Protein AF-A0A6A5U531-F1 (afdb_monomer_lite)

pLDDT: mean 74.28, std 18.59, range [41.94, 97.06]

Foldseek 3Di:
DDDDDDDDDDDDDDDDDDDDDDDDPDDDDDDDDDDDDDDDDDDDDDDDDDDDDDDPPPPPVVPPPDPDPPLDDDDLVRDDFQWKFFQAAPVLADPPKQQVVLVVVAPDPVPQHRFIWTFLAADVVQQKTKIFTKDCVVLDQDDPVDDPVQSVQWAWADEPDPPCDGPPDHHFYWDPPADHHNGTMTTRLPDRMGMTRPVSIHHDDDPVSGITGTDPVSSLVSNDSNVDPVPSVVVVVVVVVPPDDDDPDDDDDDDDDDDDDDDDDDDDD

Sequence (269 aa):
MMLSTTDLPHGTDATTPRWPNSRLQQRAPSTSPSPPRAGPPSPPSPARTRSPRNARSNDDWRNGAGPLPSKRFPTFDDMRVGMVFKLPTEPEVAATSCFHYSKLQQEESSGIWEHPVVVVDKHAAKKTVEFLICTSFGGKGVPSTKSRSSRDAHLLCDNRSDIAEHNDKSRLTFLPDSCKFQKATYVNPRCCKFEIEYDQLKEWENQFKRPMEFDAESVERIVKEWTGPAQAFQWSSRVSMGRGSLHSRSTPSPHNSQANTGHRWIAAS

Organism: NCBI:txid147558

Secondary structure (DSSP, 8-state):
------------------PPP------PPP-PPPPPPPPPPPPPPPP-------------TTTT-PPP----PPPTTT--TTEEEE---GGGS-TT-HHHHHHHTT---TT-TT-EEEEEEEETTTTEEEEEEEE-GGGSPPPTTS-HHHHHTPEEBPBSSS---BTTBPPBPBPTTS--BSS--EE-TTS-EEEEEGGG-EE---TT---EEB-HHHHHHHHHHHH-TTTHHHHHHHHHTT--------PPPPP--------------

Structure (mmCIF, N/CA/C/O backbone):
data_AF-A0A6A5U531-F1
#
_entry.id   AF-A0A6A5U531-F1
#
loop_
_atom_site.group_PDB
_atom_site.id
_atom_site.type_symbol
_atom_site.label_atom_id
_atom_site.label_alt_id
_atom_site.label_comp_id
_atom_site.label_asym_id
_atom_site.label_entity_id
_atom_site.label_seq_id
_atom_site.pdbx_PDB_ins_code
_atom_site.Cartn_x
_atom_site.Cartn_y
_atom_site.Cartn_z
_atom_site.occupancy
_atom_site.B_iso_or_equiv
_atom_site.auth_seq_id
_atom_site.auth_comp_id
_atom_site.auth_asym_id
_atom_site.auth_atom_id
_atom_site.pdbx_PDB_model_num
ATOM 1 N N . MET A 1 1 ? 55.169 -5.397 48.022 1.00 49.69 1 MET A N 1
ATOM 2 C CA . MET A 1 1 ? 54.578 -5.554 46.676 1.00 49.69 1 MET A CA 1
ATOM 3 C C . MET A 1 1 ? 54.232 -4.161 46.192 1.00 49.69 1 MET A C 1
ATOM 5 O O . MET A 1 1 ? 53.476 -3.478 46.868 1.00 49.69 1 MET A O 1
ATOM 9 N N . MET A 1 2 ? 54.922 -3.693 45.153 1.00 41.94 2 MET A N 1
ATOM 10 C CA . MET A 1 2 ? 54.837 -2.315 44.665 1.00 41.94 2 MET A CA 1
ATOM 11 C C . MET A 1 2 ? 53.637 -2.153 43.729 1.00 41.94 2 MET A C 1
ATOM 13 O O . MET A 1 2 ? 53.420 -2.994 42.862 1.00 41.94 2 MET A O 1
ATOM 17 N N . LEU A 1 3 ? 52.868 -1.082 43.931 1.00 56.91 3 LEU A N 1
ATOM 18 C CA . LEU A 1 3 ? 51.786 -0.647 43.053 1.00 56.91 3 LEU A CA 1
ATOM 19 C C . LEU A 1 3 ? 52.354 0.421 42.113 1.00 56.91 3 LEU A C 1
ATOM 21 O O . LEU A 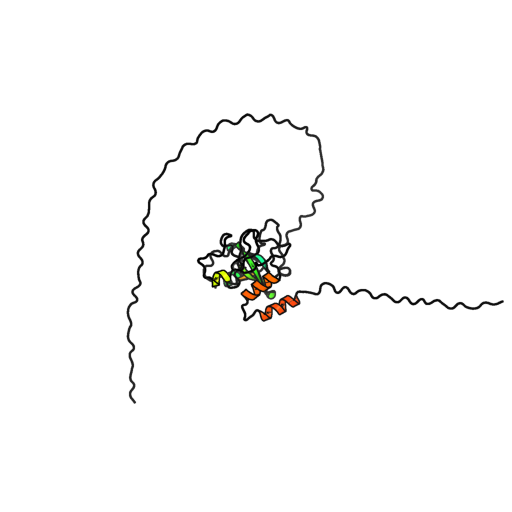1 3 ? 52.754 1.488 42.572 1.00 56.91 3 LEU A O 1
ATOM 25 N N . SER A 1 4 ? 52.410 0.120 40.817 1.00 62.97 4 SER A N 1
ATOM 26 C CA . SER A 1 4 ? 52.793 1.079 39.780 1.00 62.97 4 SER A CA 1
ATOM 27 C C . SER A 1 4 ? 51.548 1.576 39.055 1.00 62.97 4 SER A C 1
ATOM 29 O O . SER A 1 4 ? 50.909 0.849 38.297 1.00 62.97 4 SER A O 1
ATOM 31 N N . THR A 1 5 ? 51.225 2.836 39.325 1.00 55.31 5 THR A N 1
ATOM 32 C CA . THR A 1 5 ? 50.287 3.693 38.599 1.00 55.31 5 THR A CA 1
ATOM 33 C C . THR A 1 5 ? 50.787 3.900 37.171 1.00 55.31 5 THR A C 1
ATOM 35 O O . THR A 1 5 ? 51.961 4.203 36.974 1.00 55.31 5 THR A O 1
ATOM 38 N N . THR A 1 6 ? 49.918 3.732 36.174 1.00 61.97 6 THR A N 1
ATOM 39 C CA . THR A 1 6 ? 50.215 4.110 34.785 1.00 61.97 6 THR A CA 1
ATOM 40 C C . THR A 1 6 ? 49.241 5.202 34.361 1.00 61.97 6 THR A C 1
ATOM 42 O O . THR A 1 6 ? 48.039 4.960 34.264 1.00 61.97 6 THR A O 1
ATOM 45 N N . ASP A 1 7 ? 49.787 6.400 34.160 1.00 54.31 7 ASP A N 1
ATOM 46 C CA . ASP A 1 7 ? 49.154 7.549 33.516 1.00 54.31 7 ASP A CA 1
ATOM 47 C C . ASP A 1 7 ? 48.879 7.265 32.032 1.00 54.31 7 ASP A C 1
ATOM 49 O O . ASP A 1 7 ? 49.709 6.673 31.337 1.00 54.31 7 ASP A O 1
ATOM 53 N N . LEU A 1 8 ? 47.737 7.741 31.527 1.00 59.81 8 LEU A N 1
ATOM 54 C CA . LEU A 1 8 ? 47.441 7.818 30.094 1.00 59.81 8 LEU A CA 1
ATOM 55 C C . LEU A 1 8 ? 47.280 9.287 29.656 1.00 59.81 8 LEU A C 1
ATOM 57 O O . LEU A 1 8 ? 46.651 10.070 30.372 1.00 59.81 8 LEU A O 1
ATOM 61 N N . PRO A 1 9 ? 47.833 9.673 28.489 1.00 67.75 9 PRO A N 1
ATOM 62 C CA . PRO A 1 9 ? 47.958 11.067 28.076 1.00 67.75 9 PRO A CA 1
ATOM 63 C C . PRO A 1 9 ? 46.711 11.650 27.392 1.00 67.75 9 PRO A C 1
ATOM 65 O O . PRO A 1 9 ? 45.963 10.969 26.692 1.00 67.75 9 PRO A O 1
ATOM 68 N N . HIS A 1 10 ? 46.564 12.968 27.561 1.00 53.22 10 HIS A N 1
ATOM 69 C CA . HIS A 1 10 ? 45.696 13.865 26.798 1.00 53.22 10 HIS A CA 1
ATOM 70 C C . HIS A 1 10 ? 46.068 13.885 25.302 1.00 53.22 10 HIS A C 1
ATOM 72 O O . HIS A 1 10 ? 47.221 14.142 24.960 1.00 53.22 10 HIS A O 1
ATOM 78 N N . GLY A 1 11 ? 45.078 13.706 24.421 1.00 47.78 11 GLY A N 1
ATOM 79 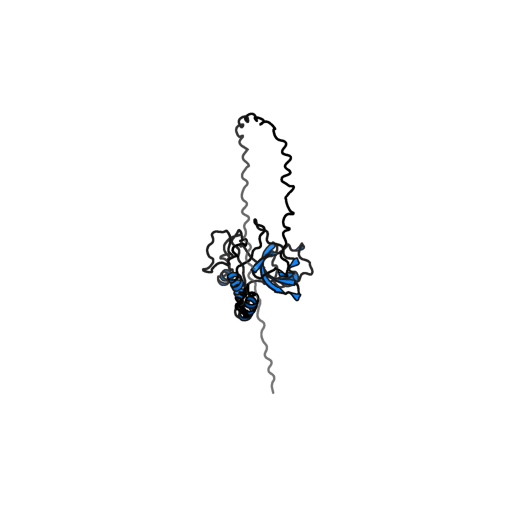C CA . GLY A 1 11 ? 45.138 14.061 22.993 1.00 47.78 11 GLY A CA 1
ATOM 80 C C . GLY A 1 11 ? 44.011 15.054 22.689 1.00 47.78 11 GLY A C 1
ATOM 81 O O . GLY A 1 11 ? 42.848 14.736 22.912 1.00 47.78 11 GLY A O 1
ATOM 82 N N . THR A 1 12 ? 44.331 16.339 22.524 1.00 57.09 12 THR A N 1
ATOM 83 C CA . THR A 1 12 ? 44.584 17.077 21.264 1.00 57.09 12 THR A CA 1
ATOM 84 C C . THR A 1 12 ? 43.351 17.335 20.395 1.00 57.09 12 THR A C 1
ATOM 86 O O . THR A 1 12 ? 42.790 16.436 19.772 1.00 57.09 12 THR A O 1
ATOM 89 N N . ASP A 1 13 ? 43.027 18.628 20.361 1.00 47.62 13 ASP A N 1
ATOM 90 C CA . ASP A 1 13 ? 42.068 19.405 19.579 1.00 47.62 13 ASP A CA 1
ATOM 91 C C . ASP A 1 13 ? 41.640 18.867 18.204 1.00 47.62 13 ASP A C 1
ATOM 93 O O . ASP A 1 13 ? 42.422 18.758 17.258 1.00 47.62 13 ASP A O 1
ATOM 97 N N . ALA A 1 14 ? 40.326 18.689 18.055 1.00 54.88 14 ALA A N 1
ATOM 98 C CA . ALA A 1 14 ? 39.660 18.556 16.767 1.00 54.88 14 ALA A CA 1
ATOM 99 C C . ALA A 1 14 ? 39.377 19.950 16.174 1.00 54.88 14 ALA A C 1
ATOM 101 O O . ALA A 1 14 ? 38.398 20.612 16.515 1.00 54.88 14 ALA A O 1
ATOM 102 N N . THR A 1 15 ? 40.243 20.391 15.260 1.00 57.22 15 THR A N 1
ATOM 103 C CA . THR A 1 15 ? 40.021 21.575 14.416 1.00 57.22 15 THR A CA 1
ATOM 104 C C . THR A 1 15 ? 39.077 21.215 13.267 1.00 57.22 15 THR A C 1
ATOM 106 O O . THR A 1 15 ? 39.446 20.496 12.339 1.00 57.22 15 THR A O 1
ATOM 109 N N . THR A 1 16 ? 37.841 21.707 13.323 1.00 64.12 16 THR A N 1
ATOM 110 C CA . THR A 1 16 ? 36.807 21.488 12.300 1.00 64.12 16 THR A CA 1
ATOM 111 C C . THR A 1 16 ? 37.090 22.308 11.030 1.00 64.12 16 THR A C 1
ATOM 113 O O . THR A 1 16 ? 37.265 23.527 11.124 1.00 64.12 16 THR A O 1
ATOM 116 N N . PRO A 1 17 ? 37.077 21.714 9.820 1.00 61.88 17 PRO A N 1
ATOM 117 C CA . PRO A 1 17 ? 37.226 22.468 8.579 1.00 61.88 17 PRO A CA 1
ATOM 118 C C . PRO A 1 17 ? 35.933 23.225 8.229 1.00 61.88 17 PRO A C 1
ATOM 120 O O . PRO A 1 17 ? 34.874 22.642 7.991 1.00 61.88 17 PRO A O 1
ATOM 123 N N . ARG A 1 18 ? 36.039 24.557 8.185 1.00 53.53 18 ARG A N 1
ATOM 124 C CA . ARG A 1 18 ? 34.989 25.510 7.798 1.00 53.53 18 ARG A CA 1
ATOM 125 C C . ARG A 1 18 ? 35.002 25.692 6.276 1.00 53.53 18 ARG A C 1
ATOM 127 O O . ARG A 1 18 ? 35.934 26.275 5.732 1.00 53.53 18 ARG A O 1
ATOM 134 N N . TRP A 1 19 ? 33.967 25.214 5.590 1.00 50.06 19 TRP A N 1
ATOM 135 C CA . TRP A 1 19 ? 33.801 25.418 4.147 1.00 50.06 19 TRP A CA 1
ATOM 136 C C . TRP A 1 19 ? 33.421 26.878 3.829 1.00 50.06 19 TRP A C 1
ATOM 138 O O . TRP A 1 19 ? 32.559 27.442 4.511 1.00 50.06 19 TRP A O 1
ATOM 148 N N . PRO A 1 20 ? 34.025 27.513 2.806 1.00 61.88 20 PRO A N 1
ATOM 149 C CA . PRO A 1 20 ? 33.683 28.874 2.417 1.00 61.88 20 PRO A CA 1
ATOM 150 C C . PRO A 1 20 ? 32.363 28.927 1.637 1.00 61.88 20 PRO A C 1
ATOM 152 O O . PRO A 1 20 ? 32.189 28.302 0.592 1.00 61.88 20 PRO A O 1
ATOM 155 N N . ASN A 1 21 ? 31.443 29.746 2.149 1.00 49.69 21 ASN A N 1
ATOM 156 C CA . ASN A 1 21 ? 30.252 30.214 1.450 1.00 49.69 21 ASN A CA 1
ATOM 157 C C . ASN A 1 21 ? 30.665 30.966 0.179 1.00 49.69 21 ASN A C 1
ATOM 159 O O . ASN A 1 21 ? 31.299 32.016 0.241 1.00 49.69 21 ASN A O 1
ATOM 163 N N . SER A 1 22 ? 30.279 30.453 -0.982 1.00 51.09 22 SER A N 1
ATOM 164 C CA . SER A 1 22 ? 30.370 31.175 -2.249 1.00 51.09 22 SER A CA 1
ATOM 165 C C . SER A 1 22 ? 29.123 30.892 -3.073 1.00 51.09 22 SER A C 1
ATOM 167 O O . SER A 1 22 ? 29.061 29.935 -3.839 1.00 51.09 22 SER A O 1
ATOM 169 N N . ARG A 1 23 ? 28.109 31.749 -2.924 1.00 49.72 23 ARG A N 1
ATOM 170 C CA . ARG A 1 23 ? 27.117 31.975 -3.979 1.00 49.72 23 ARG A CA 1
ATOM 171 C C . ARG A 1 23 ? 26.987 33.463 -4.236 1.00 49.72 23 ARG A C 1
ATOM 173 O O . ARG A 1 23 ? 26.285 34.194 -3.546 1.00 49.72 23 ARG A O 1
ATOM 180 N N . LEU A 1 24 ? 27.723 33.856 -5.267 1.00 50.94 24 LEU A N 1
ATOM 181 C CA . LEU A 1 24 ? 27.544 35.067 -6.042 1.00 50.94 24 LEU A CA 1
ATOM 182 C C . LEU A 1 24 ? 26.074 35.181 -6.461 1.00 50.94 24 LEU A C 1
ATOM 184 O O . LEU A 1 24 ? 25.538 34.316 -7.154 1.00 50.94 24 LEU A O 1
ATOM 188 N N . GLN A 1 25 ? 25.438 36.267 -6.033 1.00 49.31 25 GLN A N 1
ATOM 189 C CA . GLN A 1 25 ? 24.188 36.743 -6.602 1.00 49.31 25 GLN A CA 1
ATOM 190 C C . GLN A 1 25 ? 24.480 37.253 -8.016 1.00 49.31 25 GLN A C 1
ATOM 192 O O . GLN A 1 25 ? 25.006 38.351 -8.192 1.00 49.31 25 GLN A O 1
ATOM 197 N N . GLN A 1 26 ? 24.150 36.462 -9.036 1.00 51.25 26 GLN A N 1
ATOM 198 C CA . GLN A 1 26 ? 24.031 36.982 -10.393 1.00 51.25 26 GLN A CA 1
ATOM 199 C C . GLN A 1 26 ? 22.624 37.539 -10.592 1.00 51.25 26 GLN A C 1
ATOM 201 O O . GLN A 1 26 ? 21.630 36.828 -10.714 1.00 51.25 26 GLN A O 1
ATOM 206 N N . ARG A 1 27 ? 22.592 38.866 -10.572 1.00 49.66 27 ARG A N 1
ATOM 207 C CA . ARG A 1 27 ? 21.487 39.753 -10.905 1.00 49.66 27 ARG A CA 1
ATOM 208 C C . ARG A 1 27 ? 21.275 39.692 -12.423 1.00 49.66 27 ARG A C 1
ATOM 210 O O . ARG A 1 27 ? 22.132 40.155 -13.169 1.00 49.66 27 ARG A O 1
ATOM 217 N N . ALA A 1 28 ? 20.169 39.111 -12.880 1.00 58.16 28 ALA A N 1
ATOM 218 C CA . ALA A 1 28 ? 19.767 39.197 -14.283 1.00 58.16 28 ALA A CA 1
ATOM 219 C C . ALA A 1 28 ? 18.962 40.494 -14.521 1.00 58.16 28 ALA A C 1
ATOM 221 O O . ALA A 1 28 ? 18.130 40.846 -13.679 1.00 58.16 28 ALA A O 1
ATOM 222 N N . PRO A 1 29 ? 19.212 41.222 -15.624 1.00 58.84 29 PRO A N 1
ATOM 223 C CA . PRO A 1 29 ? 18.545 42.480 -15.923 1.00 58.84 29 PRO A CA 1
ATOM 224 C C . PRO A 1 29 ? 17.152 42.287 -16.533 1.00 58.84 29 PRO A C 1
ATOM 226 O O . PRO A 1 29 ? 16.894 41.378 -17.323 1.00 58.84 29 PRO A O 1
ATOM 229 N N . SER A 1 30 ? 16.280 43.219 -16.162 1.00 51.62 30 SER A N 1
ATOM 230 C CA . SER A 1 30 ? 14.946 43.472 -16.690 1.00 51.62 30 SER A CA 1
ATOM 231 C C . SER A 1 30 ? 14.922 43.540 -18.218 1.00 51.62 30 SER A C 1
ATOM 233 O O . SER A 1 30 ? 15.695 44.282 -18.822 1.00 51.62 30 SER A O 1
ATOM 235 N N . THR A 1 31 ? 13.975 42.835 -18.837 1.00 55.22 31 THR A N 1
ATOM 236 C CA . THR A 1 31 ? 13.574 43.063 -20.230 1.00 55.22 31 THR A CA 1
ATOM 237 C C . THR A 1 31 ? 12.064 43.270 -20.315 1.00 55.22 31 THR A C 1
ATOM 239 O O . THR A 1 31 ? 11.275 42.652 -19.605 1.00 55.22 31 THR A O 1
ATOM 242 N N . SER A 1 32 ? 11.721 44.260 -21.129 1.00 60.12 32 SER A N 1
ATOM 243 C CA . SER A 1 32 ? 10.475 45.015 -21.200 1.00 60.12 32 SER A CA 1
ATOM 244 C C . SER A 1 32 ? 9.233 44.226 -21.646 1.00 60.12 32 SER A C 1
ATOM 246 O O . SER A 1 32 ? 9.350 43.255 -22.394 1.00 60.12 32 SER A O 1
ATOM 248 N N . PRO A 1 33 ? 8.022 44.695 -21.287 1.00 59.91 33 PRO A N 1
ATOM 249 C CA . PRO A 1 33 ? 6.772 44.171 -21.825 1.00 59.91 33 PRO A CA 1
ATOM 250 C C . PRO A 1 33 ? 6.520 44.689 -23.251 1.00 59.91 33 PRO A C 1
ATOM 252 O O . PRO A 1 33 ? 6.625 45.884 -23.524 1.00 59.91 33 PRO A O 1
ATOM 255 N N . SER A 1 34 ? 6.163 43.781 -24.161 1.00 64.56 34 SER A N 1
ATOM 256 C CA . SER A 1 34 ? 5.669 44.115 -25.505 1.00 64.56 34 SER A CA 1
ATOM 257 C C . SER A 1 34 ? 4.150 44.368 -25.482 1.00 64.56 34 SER A C 1
ATOM 259 O O . SER A 1 34 ? 3.449 43.732 -24.692 1.00 64.56 34 SER A O 1
ATOM 261 N N . PRO A 1 35 ? 3.615 45.259 -26.337 1.00 69.25 35 PRO A N 1
ATOM 262 C CA . PRO A 1 35 ? 2.183 45.555 -26.400 1.00 69.25 35 PRO A CA 1
ATOM 263 C C . PRO A 1 35 ? 1.384 44.428 -27.087 1.00 69.25 35 PRO A C 1
ATOM 265 O O . PRO A 1 35 ? 1.921 43.727 -27.950 1.00 69.25 35 PRO A O 1
ATOM 268 N N . PRO A 1 36 ? 0.088 44.255 -26.762 1.00 63.06 36 PRO A N 1
ATOM 269 C CA . PRO A 1 36 ? -0.752 43.260 -27.413 1.00 63.06 36 PRO A CA 1
ATOM 270 C C . PRO A 1 36 ? -1.139 43.703 -28.829 1.00 63.06 36 PRO A C 1
ATOM 272 O O . PRO A 1 36 ? -1.612 44.814 -29.068 1.00 63.06 36 PRO A O 1
ATOM 275 N N . ARG A 1 37 ? -0.943 42.790 -29.780 1.00 64.25 37 ARG A N 1
ATOM 276 C CA . ARG A 1 37 ? -1.299 42.931 -31.192 1.00 64.25 37 ARG A CA 1
ATOM 277 C C . ARG A 1 37 ? -2.803 42.680 -31.353 1.00 64.25 37 ARG A C 1
ATOM 279 O O . ARG A 1 37 ? -3.281 41.598 -31.021 1.00 64.25 37 ARG A O 1
ATOM 286 N N . ALA A 1 38 ? -3.539 43.674 -31.849 1.00 60.38 38 ALA A N 1
ATOM 287 C CA . ALA A 1 38 ? -4.963 43.561 -32.155 1.00 60.38 38 ALA A CA 1
ATOM 288 C C . ALA A 1 38 ? -5.199 42.504 -33.252 1.00 60.38 38 ALA A C 1
ATOM 290 O O . ALA A 1 38 ? -4.643 42.601 -34.347 1.00 60.38 38 ALA A O 1
ATOM 291 N N . GLY A 1 39 ? -5.994 41.479 -32.939 1.00 66.62 39 GLY A N 1
ATOM 292 C CA . GLY A 1 39 ? -6.470 40.492 -33.908 1.00 66.62 39 GLY A CA 1
ATOM 293 C C . GLY A 1 39 ? -7.649 41.030 -34.735 1.00 66.62 39 GLY A C 1
ATOM 294 O O . GLY A 1 39 ? -8.356 41.927 -34.270 1.00 66.62 39 GLY A O 1
ATOM 295 N N . PRO A 1 40 ? -7.866 40.514 -35.956 1.00 75.81 40 PRO A N 1
ATOM 296 C CA . PRO A 1 40 ? -8.966 40.941 -36.818 1.00 75.81 40 PRO A CA 1
ATOM 297 C C . PRO A 1 40 ? -10.338 40.520 -36.253 1.00 75.81 40 PRO A C 1
ATOM 299 O O . PRO A 1 40 ? -10.429 39.503 -35.561 1.00 75.81 40 PRO A O 1
ATOM 302 N N . PRO A 1 41 ? -11.415 41.273 -36.550 1.00 67.44 41 PRO A N 1
ATOM 303 C CA . PRO A 1 41 ? -12.762 40.943 -36.096 1.00 67.44 41 PRO A CA 1
ATOM 304 C C . PRO A 1 41 ? -13.289 39.667 -36.769 1.00 67.44 41 PRO A C 1
ATOM 306 O O . PRO A 1 41 ? -13.172 39.488 -37.981 1.00 67.44 41 PRO A O 1
ATOM 309 N N . SER A 1 42 ? -13.891 38.787 -35.967 1.00 70.19 42 SER A N 1
ATOM 310 C CA . SER A 1 42 ? -14.541 37.557 -36.428 1.00 70.19 42 SER A CA 1
ATOM 311 C C . SER A 1 42 ? -15.789 37.845 -37.282 1.00 70.19 42 SER A C 1
ATOM 313 O O . SER A 1 42 ? -16.502 38.814 -37.010 1.00 70.19 42 SER A O 1
ATOM 315 N N . PRO A 1 43 ? -16.102 36.995 -38.279 1.00 75.69 43 PRO A N 1
ATOM 316 C CA . PRO A 1 43 ? -17.298 37.137 -39.109 1.00 75.69 43 PRO A CA 1
ATOM 317 C C . PRO A 1 43 ? -18.599 36.893 -38.314 1.00 75.69 43 PRO A C 1
ATOM 319 O O . PRO A 1 43 ? -18.588 36.167 -37.312 1.00 75.69 43 PRO A O 1
ATOM 322 N N . PRO A 1 44 ? -19.736 37.472 -38.750 1.00 69.50 44 PRO A N 1
ATOM 323 C CA . PRO A 1 44 ? -21.017 37.321 -38.069 1.00 69.50 44 PRO A CA 1
ATOM 324 C C . PRO A 1 44 ? -21.492 35.863 -38.082 1.00 69.50 44 PRO A C 1
ATOM 326 O O . PRO A 1 44 ? -21.428 35.170 -39.097 1.00 69.50 44 PRO A O 1
ATOM 329 N N . SER A 1 45 ? -21.981 35.399 -36.931 1.00 68.62 45 SER A N 1
ATOM 330 C CA . SER A 1 45 ? -22.544 34.054 -36.775 1.00 68.62 45 SER A CA 1
ATOM 331 C C . SER A 1 45 ? -23.835 33.890 -37.594 1.00 68.62 45 SER A C 1
ATOM 333 O O . SER A 1 45 ? -24.667 34.800 -37.588 1.00 68.62 45 SER A O 1
ATOM 335 N N . PRO A 1 46 ? -24.054 32.741 -38.262 1.00 65.06 46 PRO A N 1
ATOM 336 C CA . PRO A 1 46 ? -25.281 32.494 -39.009 1.00 65.06 46 PRO A CA 1
ATOM 337 C C . PRO A 1 46 ? -26.490 32.363 -38.072 1.00 65.06 46 PRO A C 1
ATOM 339 O O . PRO A 1 46 ? -26.391 31.882 -36.939 1.00 65.06 46 PRO A O 1
ATOM 342 N N . ALA A 1 47 ? -27.646 32.810 -38.565 1.00 57.75 47 ALA A N 1
ATOM 343 C CA . ALA A 1 47 ? -28.905 32.832 -37.835 1.00 57.75 47 ALA A CA 1
ATOM 344 C C . ALA A 1 47 ? -29.309 31.427 -37.355 1.00 57.75 47 ALA A C 1
ATOM 346 O O . ALA A 1 47 ? -29.417 30.485 -38.138 1.00 57.75 47 ALA A O 1
ATOM 347 N N . ARG A 1 48 ? -29.574 31.303 -36.048 1.00 53.97 48 ARG A N 1
ATOM 348 C CA . ARG A 1 48 ? -30.136 30.097 -35.428 1.00 53.97 48 ARG A CA 1
ATOM 349 C C . ARG A 1 48 ? -31.524 29.808 -36.003 1.00 53.97 48 ARG A C 1
ATOM 351 O O . ARG A 1 48 ? -32.509 30.423 -35.597 1.00 53.97 48 ARG A O 1
ATOM 358 N N . THR A 1 49 ? -31.620 28.812 -36.872 1.00 56.19 49 THR A N 1
ATOM 359 C CA . THR A 1 49 ? -32.879 28.146 -37.212 1.00 56.19 49 THR A CA 1
ATOM 360 C C . THR A 1 49 ? -33.412 27.431 -35.967 1.00 56.19 49 THR A C 1
ATOM 362 O O . THR A 1 49 ? -32.866 26.431 -35.501 1.00 56.19 49 THR A O 1
ATOM 365 N N . ARG A 1 50 ? -34.481 27.979 -35.378 1.00 51.25 50 ARG A N 1
ATOM 366 C CA . ARG A 1 50 ? -35.239 27.326 -34.304 1.00 51.25 50 ARG A CA 1
ATOM 367 C C . ARG A 1 50 ? -35.941 26.098 -34.880 1.00 51.25 50 ARG A C 1
ATOM 369 O O . ARG A 1 50 ? -36.885 26.234 -35.650 1.00 51.25 50 ARG A O 1
ATOM 376 N N . SER A 1 51 ? -35.484 24.912 -34.489 1.00 52.69 51 SER A N 1
ATOM 377 C CA . SER A 1 51 ? -36.210 23.667 -34.749 1.00 52.69 51 SER A CA 1
ATOM 378 C C . SER A 1 51 ? -37.535 23.654 -33.967 1.00 52.69 51 SER A C 1
ATOM 380 O O . SER A 1 51 ? -37.582 24.181 -32.847 1.00 52.69 51 SER A O 1
ATOM 382 N N . PRO A 1 52 ? -38.618 23.095 -34.533 1.00 53.53 52 PRO A N 1
ATOM 383 C CA . PRO A 1 52 ? -39.938 23.133 -33.924 1.00 53.53 52 PRO A CA 1
ATOM 384 C C . PRO A 1 52 ? -39.983 22.278 -32.655 1.00 53.53 52 PRO A C 1
ATOM 386 O O . PRO A 1 52 ? -39.565 21.123 -32.617 1.00 53.53 52 PRO A O 1
ATOM 389 N N . ARG A 1 53 ? -40.511 22.894 -31.599 1.00 52.91 53 ARG A N 1
ATOM 390 C CA . ARG A 1 53 ? -40.727 22.330 -30.269 1.00 52.91 53 ARG A CA 1
ATOM 391 C C . ARG A 1 53 ? -41.912 21.365 -30.309 1.00 52.91 53 ARG A C 1
ATOM 393 O O . ARG A 1 53 ? -43.016 21.766 -29.970 1.00 52.91 53 ARG A O 1
ATOM 400 N N . ASN A 1 54 ? -41.682 20.114 -30.691 1.00 52.47 54 ASN A N 1
ATOM 401 C CA . ASN A 1 54 ? -42.679 19.050 -30.578 1.00 52.47 54 ASN A CA 1
ATOM 402 C C . ASN A 1 54 ? -42.091 17.846 -29.846 1.00 52.47 54 ASN A C 1
ATOM 404 O O . ASN A 1 54 ? -41.314 17.095 -30.418 1.00 52.47 54 ASN A O 1
ATOM 408 N N . ALA A 1 55 ? -42.472 17.707 -28.577 1.00 48.19 55 ALA A N 1
ATOM 409 C CA . ALA A 1 55 ? -42.954 16.472 -27.956 1.00 48.19 55 ALA A CA 1
ATOM 410 C C . ALA A 1 55 ? -42.856 16.631 -26.437 1.00 48.19 55 ALA A C 1
ATOM 412 O O . ALA A 1 55 ? -41.776 16.681 -25.853 1.00 48.19 55 ALA A O 1
ATOM 413 N N . ARG A 1 56 ? -44.021 16.710 -25.795 1.00 54.19 56 ARG A N 1
ATOM 414 C CA . ARG A 1 56 ? -44.181 16.363 -24.386 1.00 54.19 56 ARG A CA 1
ATOM 415 C C . ARG A 1 56 ? -43.928 14.854 -24.270 1.00 54.19 56 ARG A C 1
ATOM 417 O O . ARG A 1 56 ? -44.867 14.080 -24.392 1.00 54.19 56 ARG A O 1
ATOM 424 N N . SER A 1 57 ? -42.676 14.438 -24.102 1.00 52.03 57 SER A N 1
ATOM 425 C CA . SER A 1 57 ? -42.380 13.131 -23.514 1.00 52.03 57 SER A CA 1
ATOM 426 C C . SER A 1 57 ? -42.365 13.355 -22.009 1.00 52.03 57 SER A C 1
ATOM 428 O O . SER A 1 57 ? -41.497 14.038 -21.471 1.00 52.03 57 SER A O 1
ATOM 430 N N . ASN A 1 58 ? -43.413 12.854 -21.363 1.00 54.84 58 ASN A N 1
ATOM 431 C CA . ASN A 1 58 ? -43.524 12.735 -19.915 1.00 54.84 58 ASN A CA 1
ATOM 432 C C . ASN A 1 58 ? -42.876 11.409 -19.464 1.00 54.84 58 ASN A C 1
ATOM 434 O O . ASN A 1 58 ? -43.351 10.770 -18.530 1.00 54.84 58 ASN A O 1
ATOM 438 N N . ASP A 1 59 ? -41.828 10.962 -20.169 1.00 55.56 59 ASP A N 1
ATOM 439 C CA . ASP A 1 59 ? -41.008 9.838 -19.742 1.00 55.56 59 ASP A CA 1
ATOM 440 C C . ASP A 1 59 ? -40.010 10.361 -18.716 1.00 55.56 59 ASP A C 1
ATOM 442 O O . ASP A 1 59 ? -38.904 10.811 -19.035 1.00 55.56 59 ASP A O 1
ATOM 446 N N . ASP A 1 60 ? -40.419 10.301 -17.452 1.00 62.47 60 ASP A N 1
ATOM 447 C CA . ASP A 1 60 ? -39.497 10.304 -16.326 1.00 62.47 60 ASP A CA 1
ATOM 448 C C . ASP A 1 60 ? -38.602 9.061 -16.439 1.00 62.47 60 ASP A C 1
ATOM 450 O O . ASP A 1 60 ? -38.789 8.044 -15.772 1.00 62.47 60 ASP A O 1
ATOM 454 N N . TRP A 1 61 ? -37.564 9.157 -17.270 1.00 61.84 61 TRP A N 1
ATOM 455 C CA . TRP A 1 61 ? -36.490 8.170 -17.431 1.00 61.84 61 TRP A CA 1
ATOM 456 C C . TRP A 1 61 ? -35.756 7.853 -16.113 1.00 61.84 61 TRP A C 1
ATOM 458 O O . TRP A 1 61 ? -34.895 6.978 -16.061 1.00 61.84 61 TRP A O 1
ATOM 468 N N . ARG A 1 62 ? -36.092 8.567 -15.032 1.00 58.56 62 ARG A N 1
ATOM 469 C CA . ARG A 1 62 ? -35.587 8.384 -13.671 1.00 58.56 62 ARG A CA 1
ATOM 470 C C . ARG A 1 62 ? -36.465 7.487 -12.790 1.00 58.56 62 ARG A C 1
ATOM 472 O O . ARG A 1 62 ? -35.964 7.031 -11.767 1.00 58.56 62 ARG A O 1
ATOM 479 N N . ASN A 1 63 ? -37.704 7.163 -13.178 1.00 58.50 63 ASN A N 1
ATOM 480 C CA . ASN A 1 63 ? -38.656 6.409 -12.337 1.00 58.50 63 ASN A CA 1
ATOM 481 C C . ASN A 1 63 ? -38.375 4.895 -12.209 1.00 58.50 63 ASN A C 1
ATOM 483 O O . ASN A 1 63 ? -39.167 4.166 -11.621 1.00 58.50 63 ASN A O 1
ATOM 487 N N . GLY A 1 64 ? -37.230 4.415 -12.700 1.00 60.41 64 GLY A N 1
ATOM 488 C CA . GLY A 1 64 ? -36.748 3.041 -12.498 1.00 60.41 64 GLY A CA 1
ATOM 489 C C . GLY A 1 64 ? -35.282 2.956 -12.070 1.00 60.41 64 GLY A C 1
ATOM 490 O O . GLY A 1 64 ? -34.716 1.864 -12.039 1.00 60.41 64 GLY A O 1
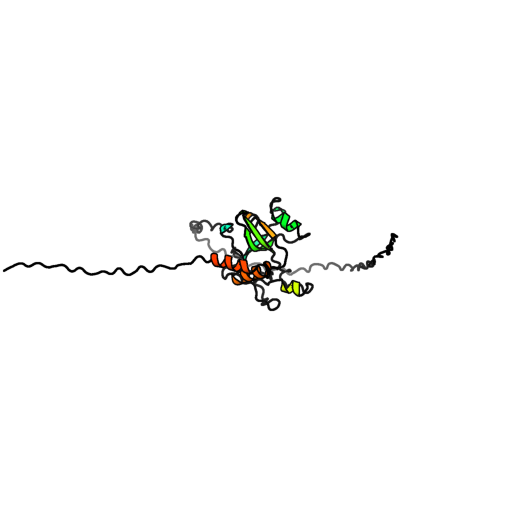ATOM 491 N N . ALA A 1 65 ? -34.641 4.089 -11.760 1.00 62.69 65 ALA A N 1
ATOM 492 C CA . ALA A 1 65 ? -33.278 4.080 -11.253 1.00 62.69 65 ALA A CA 1
ATOM 493 C C . ALA A 1 65 ? -33.297 3.563 -9.808 1.00 62.69 65 ALA A C 1
ATOM 495 O O . ALA A 1 65 ? -33.559 4.313 -8.869 1.00 62.69 65 ALA A O 1
ATOM 496 N N . GLY A 1 66 ? -33.046 2.261 -9.639 1.00 67.06 66 GLY A N 1
ATOM 497 C CA . GLY A 1 66 ? -32.784 1.677 -8.326 1.00 67.06 66 GLY A CA 1
ATOM 498 C C . GLY A 1 66 ? -31.679 2.459 -7.603 1.00 67.06 66 GLY A C 1
ATOM 499 O O . GLY A 1 66 ? -30.845 3.090 -8.265 1.00 67.06 66 GLY A O 1
ATOM 500 N N . PRO A 1 67 ? -31.666 2.461 -6.258 1.00 70.12 67 PRO A N 1
ATOM 501 C CA . PRO A 1 67 ? -30.652 3.181 -5.500 1.00 70.12 67 PRO A CA 1
ATOM 502 C C . PRO A 1 67 ? -29.270 2.789 -6.019 1.00 70.12 67 PRO A C 1
ATOM 504 O O . PRO A 1 67 ? -28.965 1.601 -6.151 1.00 70.12 67 PRO A O 1
ATOM 507 N N . LEU A 1 68 ? -28.456 3.796 -6.355 1.00 61.66 68 LEU A N 1
ATOM 508 C CA . LEU A 1 68 ? -27.079 3.570 -6.780 1.00 61.66 68 LEU A CA 1
ATOM 509 C C . LEU A 1 68 ? -26.420 2.658 -5.739 1.00 61.66 68 LEU A C 1
ATOM 511 O O . LEU A 1 68 ? -26.556 2.942 -4.544 1.00 61.66 68 LEU A O 1
ATOM 515 N N . PRO A 1 69 ? -25.740 1.573 -6.152 1.00 58.34 69 PRO A N 1
ATOM 516 C CA . PRO A 1 69 ? -25.077 0.693 -5.207 1.00 58.34 69 PRO A CA 1
ATOM 517 C C . PRO A 1 69 ? -24.163 1.551 -4.337 1.00 58.34 69 PRO A C 1
ATOM 519 O O . PRO A 1 69 ? -23.247 2.209 -4.838 1.00 58.34 69 PRO A O 1
ATOM 522 N N . SER A 1 70 ? -24.462 1.608 -3.036 1.00 57.47 70 SER A N 1
ATOM 523 C CA . SER A 1 70 ? -23.641 2.347 -2.086 1.00 57.47 70 SER A CA 1
ATOM 524 C C . SER A 1 70 ? -22.238 1.766 -2.189 1.00 57.47 70 SER A C 1
ATOM 526 O O . SER A 1 70 ? -22.067 0.570 -1.945 1.00 57.47 70 SER A O 1
ATOM 528 N N . LYS A 1 71 ? -21.252 2.576 -2.580 1.00 58.22 71 LYS A N 1
ATOM 529 C CA . LYS A 1 71 ? -19.841 2.199 -2.500 1.00 58.22 71 LYS A CA 1
ATOM 530 C C . LYS A 1 71 ? -19.555 1.769 -1.069 1.00 58.22 71 LYS A C 1
ATOM 532 O O . LYS A 1 71 ? -19.465 2.613 -0.183 1.00 58.22 71 LYS A O 1
ATOM 537 N N . ARG A 1 72 ? -19.469 0.464 -0.835 1.00 67.31 72 ARG A N 1
ATOM 538 C CA . ARG A 1 72 ? -19.058 -0.058 0.459 1.00 67.31 72 ARG A CA 1
ATOM 539 C C . ARG A 1 72 ? -17.545 -0.112 0.432 1.00 67.31 72 ARG A C 1
ATOM 541 O O . ARG A 1 72 ? -16.969 -0.890 -0.323 1.00 67.31 72 ARG A O 1
ATOM 548 N N . PHE A 1 73 ? -16.926 0.758 1.221 1.00 80.81 73 PHE A N 1
ATOM 549 C CA . PHE A 1 73 ? -15.564 0.524 1.674 1.00 80.81 73 PHE A CA 1
ATOM 550 C C . PHE A 1 73 ? -15.516 -0.900 2.253 1.00 80.81 73 PHE A C 1
ATOM 552 O O . PHE A 1 73 ? -16.468 -1.268 2.956 1.00 80.81 73 PHE A O 1
ATOM 559 N N . PRO A 1 74 ? -14.507 -1.724 1.913 1.00 85.25 74 PRO A N 1
ATOM 560 C CA . PRO A 1 74 ? -14.448 -3.086 2.422 1.00 85.25 74 PRO A CA 1
ATOM 561 C C . PRO A 1 74 ? -14.545 -3.065 3.947 1.00 85.25 74 PRO A C 1
ATOM 563 O O . PRO A 1 74 ? -14.049 -2.141 4.600 1.00 85.25 74 PRO A O 1
ATOM 566 N N . THR A 1 75 ? -15.213 -4.048 4.539 1.00 92.25 75 THR A N 1
ATOM 567 C CA . THR A 1 75 ? -15.132 -4.186 5.993 1.00 92.25 75 THR A CA 1
ATOM 568 C C . THR A 1 75 ? -13.742 -4.690 6.366 1.00 92.25 75 THR A C 1
ATOM 570 O O . THR A 1 75 ? -13.006 -5.205 5.521 1.00 92.25 75 THR A O 1
ATOM 573 N N . PHE A 1 76 ? -13.370 -4.579 7.644 1.00 94.62 76 PHE A N 1
ATOM 574 C CA . PHE A 1 76 ? -12.107 -5.154 8.099 1.00 94.62 76 PHE A CA 1
ATOM 575 C C . PHE A 1 76 ? -12.015 -6.636 7.737 1.00 94.62 76 PHE A C 1
ATOM 577 O O . PHE A 1 76 ? -10.942 -7.101 7.380 1.00 94.62 76 PHE A O 1
ATOM 584 N N . ASP A 1 77 ? -13.116 -7.385 7.802 1.00 93.25 77 ASP A N 1
ATOM 585 C CA . ASP A 1 77 ? -13.123 -8.823 7.535 1.00 93.25 77 ASP A CA 1
ATOM 586 C C . ASP A 1 77 ? -12.948 -9.135 6.039 1.00 93.25 77 ASP A C 1
ATOM 588 O O . ASP A 1 77 ? -12.234 -10.083 5.714 1.00 93.25 77 ASP A O 1
ATOM 592 N N . ASP A 1 78 ? -13.460 -8.275 5.152 1.00 92.19 78 ASP A N 1
ATOM 593 C CA . ASP A 1 78 ? -13.254 -8.363 3.696 1.00 92.19 78 ASP A CA 1
ATOM 594 C C . ASP A 1 78 ? -11.831 -7.977 3.261 1.00 92.19 78 ASP A C 1
ATOM 596 O O . ASP A 1 78 ? -11.408 -8.291 2.147 1.00 92.19 78 ASP A O 1
ATOM 600 N N . MET A 1 79 ? -11.087 -7.271 4.117 1.00 93.12 79 MET A N 1
ATOM 601 C CA . MET A 1 79 ? -9.742 -6.809 3.798 1.00 93.12 79 MET A CA 1
ATOM 602 C C . MET A 1 79 ? -8.750 -7.975 3.692 1.00 93.12 79 MET A C 1
ATOM 604 O O . MET A 1 79 ? -8.642 -8.815 4.598 1.00 93.12 79 MET A O 1
ATOM 608 N N . ARG A 1 80 ? -7.960 -7.953 2.612 1.00 94.75 80 ARG A N 1
ATOM 609 C CA . ARG A 1 80 ? -6.922 -8.934 2.280 1.00 94.75 80 ARG A CA 1
ATOM 610 C C . ARG A 1 80 ? -5.538 -8.294 2.189 1.00 94.75 80 ARG A C 1
ATOM 612 O O . ARG A 1 80 ? -5.390 -7.118 1.860 1.00 94.75 80 ARG A O 1
ATOM 619 N N . VAL A 1 81 ? -4.516 -9.103 2.451 1.00 96.25 81 VAL A N 1
ATOM 620 C CA . VAL A 1 81 ? -3.118 -8.747 2.183 1.00 96.25 81 VAL A CA 1
ATOM 621 C C . VAL A 1 81 ? -2.943 -8.525 0.680 1.00 96.25 81 VAL A C 1
ATOM 623 O O . VAL A 1 81 ? -3.496 -9.275 -0.120 1.00 96.25 81 VAL A O 1
ATOM 626 N N . GLY A 1 82 ? -2.193 -7.493 0.299 1.00 97.00 82 GLY A N 1
ATOM 627 C CA . GLY A 1 82 ? -2.036 -7.072 -1.093 1.00 97.00 82 GLY A CA 1
ATOM 628 C C . GLY A 1 82 ? -3.049 -6.033 -1.564 1.00 97.00 82 GLY A C 1
ATOM 629 O O . GLY A 1 82 ? -2.877 -5.485 -2.654 1.00 97.00 82 GLY A O 1
ATOM 630 N N . MET A 1 83 ? -4.076 -5.717 -0.769 1.00 96.88 83 MET A N 1
ATOM 631 C CA . MET A 1 83 ? -4.963 -4.593 -1.069 1.00 96.88 83 MET A CA 1
ATOM 632 C C . MET A 1 83 ? -4.240 -3.259 -0.867 1.00 96.88 83 MET A C 1
ATOM 634 O O . MET A 1 83 ? -3.422 -3.103 0.045 1.00 96.88 83 MET A O 1
ATOM 638 N N . VAL A 1 84 ? -4.561 -2.294 -1.728 1.00 96.56 84 VAL A N 1
ATOM 639 C CA . VAL A 1 84 ? -3.993 -0.946 -1.722 1.00 96.56 84 VAL A CA 1
ATOM 640 C C . VAL A 1 84 ? -5.028 0.062 -1.236 1.00 96.56 84 VAL A C 1
ATOM 642 O O . VAL A 1 84 ? -6.135 0.150 -1.770 1.00 96.56 84 VAL A O 1
ATOM 645 N N . PHE A 1 85 ? -4.628 0.869 -0.259 1.00 96.44 85 PHE A N 1
ATOM 646 C CA . PHE A 1 85 ? -5.423 1.946 0.329 1.00 96.44 85 PHE A CA 1
ATOM 647 C C . PHE A 1 85 ? -4.694 3.285 0.205 1.00 96.44 85 PHE A C 1
ATOM 649 O O . PHE A 1 85 ? -3.533 3.341 -0.200 1.00 96.44 85 PHE A O 1
ATOM 656 N N . LYS A 1 86 ? -5.378 4.378 0.541 1.00 95.62 86 LYS A N 1
ATOM 657 C CA . LYS A 1 86 ? -4.784 5.706 0.700 1.00 95.62 86 LYS A CA 1
ATOM 658 C C . LYS A 1 86 ? -4.558 5.968 2.187 1.00 95.62 86 LYS A C 1
ATOM 660 O O . LYS A 1 86 ? -5.499 5.858 2.976 1.00 95.62 86 LYS A O 1
ATOM 665 N N . LEU A 1 87 ? -3.341 6.364 2.556 1.00 94.62 87 LEU A N 1
ATOM 666 C CA . LEU A 1 87 ? -3.096 6.926 3.880 1.00 94.62 87 LEU A CA 1
ATOM 667 C C . LEU A 1 87 ? -3.780 8.304 3.956 1.00 94.62 87 LEU A C 1
ATOM 669 O O . LEU A 1 87 ? -3.596 9.105 3.040 1.00 94.62 87 LEU A O 1
ATOM 673 N N . PRO A 1 88 ? -4.587 8.606 4.980 1.00 94.25 88 PRO A N 1
ATOM 674 C CA . PRO A 1 88 ? -5.240 9.910 5.103 1.00 94.25 88 PRO A CA 1
ATOM 675 C C . PRO A 1 88 ? -4.224 11.043 5.340 1.00 94.25 88 PRO A C 1
ATOM 677 O O . PRO A 1 88 ? -3.010 10.827 5.403 1.00 94.25 88 PRO A O 1
ATOM 680 N N . THR A 1 89 ? -4.720 12.274 5.436 1.00 92.50 89 THR A N 1
ATOM 681 C CA . THR A 1 89 ? -3.892 13.408 5.877 1.00 92.50 89 THR A CA 1
ATOM 682 C C . THR A 1 89 ? -3.640 13.340 7.386 1.00 92.50 89 THR A C 1
ATOM 684 O O . THR A 1 89 ? -4.420 12.739 8.120 1.00 92.50 89 THR A O 1
ATOM 687 N N . GLU A 1 90 ? -2.568 13.977 7.866 1.00 90.81 90 GLU A N 1
ATOM 688 C CA . GLU A 1 90 ? -2.223 13.993 9.299 1.00 90.81 90 GLU A CA 1
ATOM 689 C C . GLU A 1 90 ? -3.380 14.386 10.227 1.00 90.81 90 GLU A C 1
ATOM 691 O O . GLU A 1 90 ? -3.600 13.673 11.200 1.00 90.81 90 GLU A O 1
ATOM 696 N N . PRO A 1 91 ? -4.155 15.455 9.948 1.00 91.75 91 PRO A N 1
ATOM 697 C CA . PRO A 1 91 ? -5.220 15.889 10.852 1.00 91.75 91 PRO A CA 1
ATOM 698 C C . PRO A 1 91 ? -6.433 14.951 10.877 1.00 91.75 91 PRO A C 1
ATOM 700 O O . PRO A 1 91 ? -7.292 15.090 11.742 1.00 91.75 91 PRO A O 1
ATOM 703 N N . GLU A 1 92 ? -6.545 14.048 9.902 1.00 93.31 92 GLU A N 1
ATOM 704 C CA . GLU A 1 92 ? -7.652 13.096 9.805 1.00 93.31 92 GLU A CA 1
ATOM 705 C C . GLU A 1 92 ? -7.386 11.812 10.589 1.00 93.31 92 GLU A C 1
ATOM 707 O O . GLU A 1 92 ? -8.339 11.116 10.933 1.00 93.31 92 GLU A O 1
ATOM 712 N N . VAL A 1 93 ? -6.118 11.499 10.871 1.00 92.56 93 VAL A N 1
ATOM 713 C CA . VAL A 1 93 ? -5.771 10.382 11.751 1.00 92.56 93 VAL A CA 1
ATOM 714 C C . VAL A 1 93 ? -6.020 10.798 13.190 1.00 92.56 93 VAL A C 1
ATOM 716 O O . VAL A 1 93 ? -5.556 11.845 13.644 1.00 92.56 93 VAL A O 1
ATOM 719 N N . ALA A 1 94 ? -6.749 9.964 13.928 1.00 93.00 94 ALA A N 1
ATOM 720 C CA . ALA A 1 94 ? -6.971 10.193 15.345 1.00 93.00 94 ALA A CA 1
ATOM 721 C C . ALA A 1 94 ? -5.631 10.280 16.096 1.00 93.00 94 ALA A C 1
ATOM 723 O O . ALA A 1 94 ? -4.786 9.398 15.969 1.00 93.00 94 ALA A O 1
ATOM 724 N N . ALA A 1 95 ? -5.470 11.283 16.963 1.00 89.81 95 ALA A N 1
ATOM 725 C CA . ALA A 1 95 ? -4.244 11.466 17.751 1.00 89.81 95 ALA A CA 1
ATOM 726 C C . ALA A 1 95 ? -3.891 10.251 18.638 1.00 89.81 95 ALA A C 1
ATOM 728 O O . ALA A 1 95 ? -2.738 10.072 19.021 1.00 89.81 95 ALA A O 1
ATOM 729 N N . THR A 1 96 ? -4.878 9.411 18.962 1.00 91.56 96 THR A N 1
ATOM 730 C CA . THR A 1 96 ? -4.722 8.160 19.720 1.00 91.56 96 THR A CA 1
ATOM 731 C C . THR A 1 96 ? -4.330 6.957 18.859 1.00 91.56 96 THR A C 1
ATOM 733 O O . THR A 1 96 ? -4.153 5.869 19.401 1.00 91.56 96 THR A O 1
ATOM 736 N N . SER A 1 97 ? -4.237 7.119 17.538 1.00 93.06 97 SER A N 1
ATOM 737 C CA . SER A 1 97 ? -3.884 6.050 16.606 1.00 93.06 97 SER A CA 1
ATOM 738 C C . SER A 1 97 ? -2.494 5.492 16.902 1.00 93.06 97 SER A C 1
ATOM 740 O O . SER A 1 97 ? -1.532 6.239 17.125 1.00 93.06 97 SER A O 1
ATOM 742 N N . CYS A 1 98 ? -2.358 4.168 16.813 1.00 90.75 98 CYS A N 1
ATOM 743 C CA . CYS A 1 98 ? -1.062 3.491 16.866 1.00 90.75 98 CYS A CA 1
ATOM 744 C C . CYS A 1 98 ? -0.098 3.965 15.762 1.00 90.75 98 CYS A C 1
ATOM 746 O O . CYS A 1 98 ? 1.125 3.876 15.926 1.00 90.75 98 CYS A O 1
ATOM 748 N N . PHE A 1 99 ? -0.621 4.558 14.684 1.00 88.00 99 PHE A N 1
ATOM 749 C CA . PHE A 1 99 ? 0.185 5.076 13.590 1.00 88.00 99 PHE A CA 1
ATOM 750 C C . PHE A 1 99 ? 1.165 6.154 14.037 1.00 88.00 99 PHE A C 1
ATOM 752 O O . PHE A 1 99 ? 2.332 6.104 13.646 1.00 88.00 99 PHE A O 1
ATOM 759 N N . HIS A 1 100 ? 0.746 7.078 14.908 1.00 79.56 100 HIS A N 1
ATOM 760 C CA . HIS A 1 100 ? 1.634 8.130 15.404 1.00 79.56 100 HIS A CA 1
ATOM 761 C C . HIS A 1 100 ? 2.838 7.551 16.153 1.00 79.56 100 HIS A C 1
ATOM 763 O O . HIS A 1 100 ? 3.952 8.036 15.971 1.00 79.56 100 HIS A O 1
ATOM 769 N N . TYR A 1 101 ? 2.657 6.462 16.906 1.00 71.44 101 TYR A N 1
ATOM 770 C CA . TYR A 1 101 ? 3.762 5.767 17.570 1.00 71.44 101 TYR A CA 1
ATOM 771 C C . TYR A 1 101 ? 4.721 5.115 16.568 1.00 71.44 101 TYR A C 1
ATOM 773 O O . TYR A 1 101 ? 5.936 5.241 16.718 1.00 71.44 101 TYR A O 1
ATOM 781 N N . SER A 1 102 ? 4.195 4.465 15.522 1.00 67.50 102 SER A N 1
ATOM 782 C CA . SER A 1 102 ? 5.025 3.849 14.474 1.00 67.50 102 SER A CA 1
ATOM 783 C C . SER A 1 102 ? 5.789 4.886 13.633 1.00 67.50 102 SER A C 1
ATOM 785 O O . SER A 1 102 ? 6.951 4.669 13.292 1.00 67.50 102 SER A O 1
ATOM 787 N N . LYS A 1 103 ? 5.174 6.050 13.373 1.00 67.31 103 LYS A N 1
ATOM 788 C CA . LYS A 1 103 ? 5.768 7.188 12.654 1.00 67.31 103 LYS A CA 1
ATOM 789 C C . LYS A 1 103 ? 6.853 7.890 13.477 1.00 67.31 103 LYS A C 1
ATOM 791 O O . LYS A 1 103 ? 7.910 8.208 12.939 1.00 67.31 103 LYS A O 1
ATOM 796 N N . LEU A 1 104 ? 6.617 8.111 14.775 1.00 56.31 104 LEU A N 1
ATOM 797 C CA . LEU A 1 104 ? 7.566 8.777 15.680 1.00 56.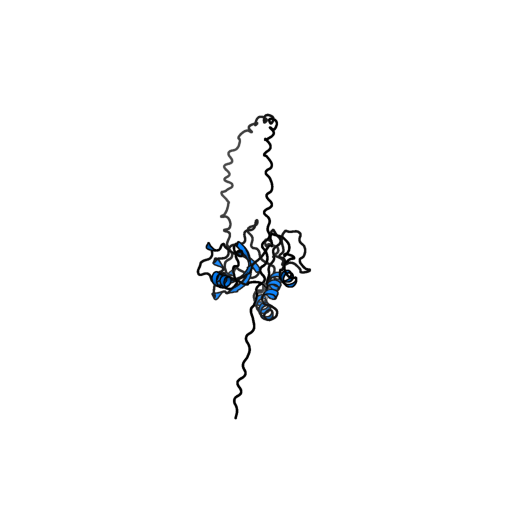31 104 LEU A CA 1
ATOM 798 C C . LEU A 1 104 ? 8.904 8.034 15.796 1.00 56.31 104 LEU A C 1
ATOM 800 O O . LEU A 1 104 ? 9.936 8.670 15.984 1.00 56.31 104 LEU A O 1
ATOM 804 N N . GLN A 1 105 ? 8.907 6.707 15.652 1.00 59.09 105 GLN A N 1
ATOM 805 C CA . GLN A 1 105 ? 10.131 5.901 15.718 1.00 59.09 105 GLN A CA 1
ATOM 806 C C . GLN A 1 105 ? 11.048 6.043 14.492 1.00 59.09 105 GLN A C 1
ATOM 808 O O . GLN A 1 105 ? 12.169 5.543 14.534 1.00 59.09 105 GLN A O 1
ATOM 813 N N . GLN A 1 106 ? 10.599 6.671 13.400 1.00 61.69 106 GLN A N 1
ATOM 814 C CA . GLN A 1 106 ? 11.288 6.591 12.106 1.00 61.69 106 GLN A CA 1
ATOM 815 C C . GLN A 1 106 ? 11.796 7.930 11.541 1.00 61.69 106 GLN A C 1
ATOM 817 O O . GLN A 1 106 ? 12.088 7.971 10.352 1.00 61.69 106 GLN A O 1
ATOM 822 N N . GLU A 1 107 ? 11.965 8.962 12.385 1.00 47.97 107 GLU A N 1
ATOM 823 C CA . GLU A 1 107 ? 12.481 10.318 12.066 1.00 47.97 107 GLU A CA 1
ATOM 824 C C . GLU A 1 107 ? 11.779 11.039 10.889 1.00 47.97 107 GLU A C 1
ATOM 826 O O . GLU A 1 107 ? 11.711 10.551 9.766 1.00 47.97 107 GLU A O 1
ATOM 831 N N . GLU A 1 108 ? 11.242 12.238 11.160 1.00 52.44 108 GLU A N 1
ATOM 832 C CA . GLU A 1 108 ? 10.749 13.259 10.207 1.00 52.44 108 GLU A CA 1
ATOM 833 C C . GLU A 1 108 ? 10.391 12.787 8.780 1.00 52.44 108 GLU A C 1
ATOM 835 O O . GLU A 1 108 ? 10.865 13.310 7.769 1.00 52.44 108 GLU A O 1
ATOM 840 N N . SER A 1 109 ? 9.467 11.834 8.665 1.00 55.78 109 SER A N 1
ATOM 841 C CA . SER A 1 109 ? 8.901 11.412 7.380 1.00 55.78 109 SER A CA 1
ATOM 842 C C . SER A 1 109 ? 7.835 12.427 6.940 1.00 55.78 109 SER A C 1
ATOM 844 O O . SER A 1 109 ? 6.636 12.142 6.864 1.00 55.78 109 SER A O 1
ATOM 846 N N . SER A 1 110 ? 8.277 13.663 6.707 1.00 56.72 110 SER A N 1
ATOM 847 C CA . SER A 1 110 ? 7.486 14.785 6.201 1.00 56.72 110 SER A CA 1
ATOM 848 C C . SER A 1 110 ? 7.108 14.527 4.738 1.00 56.72 110 SER A C 1
ATOM 850 O O . SER A 1 110 ? 7.679 15.069 3.800 1.00 56.72 110 SER A O 1
ATOM 852 N N . GLY A 1 111 ? 6.168 13.611 4.522 1.00 77.06 111 GLY A N 1
ATOM 853 C CA . GLY A 1 111 ? 5.692 13.296 3.175 1.00 77.06 111 GLY A CA 1
ATOM 854 C C . GLY A 1 111 ? 5.114 11.905 2.985 1.00 77.06 111 GLY A C 1
ATOM 855 O O . GLY A 1 111 ? 5.014 11.470 1.851 1.00 77.06 111 GLY A O 1
ATOM 856 N N . ILE A 1 112 ? 4.767 11.181 4.049 1.00 86.94 112 ILE A N 1
ATOM 857 C CA . ILE A 1 112 ? 4.116 9.867 3.910 1.00 86.94 112 ILE A CA 1
ATOM 858 C C . ILE A 1 112 ? 2.596 9.967 3.763 1.00 86.94 112 ILE A C 1
ATOM 860 O O . ILE A 1 112 ? 1.957 9.044 3.267 1.00 86.94 112 ILE A O 1
ATOM 864 N N . TRP A 1 113 ? 2.019 11.087 4.189 1.00 90.81 113 TRP A N 1
ATOM 865 C CA . TRP A 1 113 ? 0.587 11.349 4.130 1.00 90.81 113 TRP A CA 1
ATOM 866 C C . TRP A 1 113 ? 0.065 11.349 2.699 1.00 90.81 113 TRP A C 1
ATOM 868 O O . TRP A 1 113 ? 0.768 11.757 1.780 1.00 90.81 113 TRP A O 1
ATOM 878 N N . GLU A 1 114 ? -1.174 10.896 2.511 1.00 92.69 114 GLU A N 1
ATOM 879 C CA . GLU A 1 114 ? -1.827 10.806 1.197 1.00 92.69 114 GLU A CA 1
ATOM 880 C C . GLU A 1 114 ? -1.197 9.838 0.190 1.00 92.69 114 GLU A C 1
ATOM 882 O O . GLU A 1 114 ? -1.697 9.710 -0.934 1.00 92.69 114 GLU A O 1
ATOM 887 N N . HIS A 1 115 ? -0.151 9.109 0.577 1.00 92.75 115 HIS A N 1
ATOM 888 C CA . HIS A 1 115 ? 0.441 8.096 -0.279 1.00 92.75 115 HIS A CA 1
ATOM 889 C C . HIS A 1 115 ? -0.432 6.837 -0.370 1.00 92.75 115 HIS A C 1
ATOM 891 O O . HIS A 1 115 ? -1.147 6.491 0.578 1.00 92.75 115 HIS A O 1
ATOM 897 N N . PRO A 1 116 ? -0.354 6.110 -1.500 1.00 95.38 116 PRO A N 1
ATOM 898 C CA . PRO A 1 116 ? -0.881 4.762 -1.560 1.00 95.38 116 PRO A CA 1
ATOM 899 C C . PRO A 1 116 ? -0.078 3.856 -0.627 1.00 95.38 116 PRO A C 1
ATOM 901 O O . PRO A 1 116 ? 1.146 3.970 -0.531 1.00 95.38 116 PRO A O 1
ATOM 904 N N . VAL A 1 117 ? -0.759 2.929 0.030 1.00 96.19 117 VAL A N 1
ATOM 905 C CA . VAL A 1 117 ? -0.162 1.949 0.937 1.00 96.19 117 VAL A CA 1
ATOM 906 C C . VAL A 1 117 ? -0.657 0.559 0.581 1.00 96.19 117 VAL A C 1
ATOM 908 O O . VAL A 1 117 ? -1.825 0.398 0.240 1.00 96.19 117 VAL A O 1
ATOM 911 N N . VAL A 1 118 ? 0.219 -0.439 0.645 1.00 96.81 118 VAL A N 1
ATOM 912 C CA . VAL A 1 118 ? -0.143 -1.848 0.445 1.00 96.81 118 VAL A CA 1
ATOM 913 C C . VAL A 1 118 ? -0.163 -2.560 1.789 1.00 96.81 118 VAL A C 1
ATOM 915 O O . VAL A 1 118 ? 0.805 -2.480 2.545 1.00 96.81 118 VAL A O 1
ATOM 918 N N . VAL A 1 119 ? -1.261 -3.254 2.083 1.00 97.06 119 VAL A N 1
ATOM 919 C CA . VAL A 1 119 ? -1.398 -4.060 3.302 1.00 97.06 119 VAL A CA 1
ATOM 920 C C . VAL A 1 119 ? -0.532 -5.308 3.180 1.00 97.06 119 VAL A C 1
ATOM 922 O O . VAL A 1 119 ? -0.650 -6.046 2.201 1.00 97.06 119 VAL A O 1
ATOM 925 N N . VAL A 1 120 ? 0.313 -5.554 4.179 1.00 96.25 120 VAL A N 1
ATOM 926 C CA . VAL A 1 120 ? 1.195 -6.730 4.251 1.00 96.25 120 VAL A CA 1
ATOM 927 C C . VAL A 1 120 ? 0.822 -7.691 5.376 1.00 96.25 120 VAL A C 1
ATOM 929 O O . VAL A 1 120 ? 1.078 -8.883 5.242 1.00 96.25 120 VAL A O 1
ATOM 932 N N . ASP A 1 121 ? 0.157 -7.211 6.431 1.00 95.88 121 ASP A N 1
ATOM 933 C CA . ASP A 1 121 ? -0.363 -8.060 7.507 1.00 95.88 121 ASP A CA 1
ATOM 934 C C . ASP A 1 121 ? -1.612 -7.453 8.172 1.00 95.88 121 ASP A C 1
ATOM 936 O O . ASP A 1 121 ? -1.940 -6.277 7.977 1.00 95.88 121 ASP A O 1
ATOM 940 N N . LYS A 1 122 ? -2.330 -8.266 8.952 1.00 95.38 122 LYS A N 1
ATOM 941 C CA . LYS A 1 122 ? -3.602 -7.924 9.599 1.00 95.38 122 LYS A CA 1
ATOM 942 C C . LYS A 1 122 ? -3.661 -8.466 11.025 1.00 95.38 122 LYS A C 1
ATOM 944 O O . LYS A 1 122 ? -3.578 -9.673 11.246 1.00 95.38 122 LYS A O 1
ATOM 949 N N . HIS A 1 123 ? -3.973 -7.594 11.983 1.00 96.00 123 HIS A N 1
ATOM 950 C CA . HIS A 1 123 ? -4.085 -7.942 13.402 1.00 96.00 123 HIS A CA 1
ATOM 951 C C . HIS A 1 123 ? -5.542 -7.902 13.866 1.00 96.00 123 HIS A C 1
ATOM 953 O O . HIS A 1 123 ? -6.062 -6.873 14.300 1.00 96.00 123 HIS A O 1
ATOM 959 N N . ALA A 1 124 ? -6.226 -9.047 13.798 1.00 94.94 124 ALA A N 1
ATOM 960 C CA . ALA A 1 124 ? -7.673 -9.117 14.027 1.00 94.94 124 ALA A CA 1
ATOM 961 C C . ALA A 1 124 ? -8.130 -8.652 15.419 1.00 94.94 124 ALA A C 1
ATOM 963 O O . ALA A 1 124 ? -9.179 -8.020 15.526 1.00 94.94 124 ALA A O 1
ATOM 964 N N . ALA A 1 125 ? -7.338 -8.921 16.460 1.00 95.06 125 ALA A N 1
ATOM 965 C CA . ALA A 1 125 ? -7.661 -8.537 17.835 1.00 95.06 125 ALA A CA 1
ATOM 966 C C . ALA A 1 125 ? -7.671 -7.014 18.046 1.00 95.06 125 ALA A C 1
ATOM 968 O O . ALA A 1 125 ? -8.464 -6.511 18.833 1.00 95.06 125 ALA A O 1
ATOM 969 N N . LYS A 1 126 ? -6.803 -6.288 17.331 1.00 94.69 126 LYS A N 1
ATOM 970 C CA . LYS A 1 126 ? -6.671 -4.827 17.429 1.00 94.69 126 LYS A CA 1
ATOM 971 C C . LYS A 1 126 ? -7.412 -4.080 16.320 1.00 94.69 126 LYS A C 1
ATOM 973 O O . LYS A 1 126 ? -7.514 -2.864 16.382 1.00 94.69 126 LYS A O 1
ATOM 978 N N . LYS A 1 127 ? -7.898 -4.798 15.299 1.00 96.00 127 LYS A N 1
ATOM 979 C CA . LYS A 1 127 ? -8.427 -4.226 14.048 1.00 96.00 127 LYS A CA 1
ATOM 980 C C . LYS A 1 127 ? -7.426 -3.275 13.360 1.00 96.00 127 LYS A C 1
ATOM 982 O O . LYS A 1 127 ? -7.817 -2.323 12.687 1.00 96.00 127 LYS A O 1
ATOM 987 N N . THR A 1 128 ? -6.134 -3.573 13.494 1.00 96.56 128 THR A N 1
ATOM 988 C CA . THR A 1 128 ? -5.030 -2.847 12.853 1.00 96.56 128 THR A CA 1
ATOM 989 C C . THR A 1 128 ? -4.450 -3.636 11.686 1.00 96.56 128 THR A C 1
ATOM 991 O O . THR A 1 128 ? -4.697 -4.839 11.521 1.00 96.56 128 THR A O 1
ATOM 994 N N . VAL A 1 129 ? -3.692 -2.938 10.849 1.00 96.56 129 VAL A N 1
ATOM 995 C CA . VAL A 1 129 ? -3.043 -3.486 9.660 1.00 96.56 129 VAL A CA 1
ATOM 996 C C . VAL A 1 129 ? -1.607 -3.003 9.603 1.00 96.56 129 VAL A C 1
ATOM 998 O O . VAL A 1 129 ? -1.332 -1.842 9.912 1.00 96.56 129 VAL A O 1
ATOM 1001 N N . GLU A 1 130 ? -0.703 -3.881 9.181 1.00 95.38 130 GLU A N 1
ATOM 1002 C CA . GLU A 1 130 ? 0.650 -3.479 8.813 1.00 95.38 130 GLU A CA 1
ATOM 1003 C C . GLU A 1 130 ? 0.703 -3.200 7.320 1.00 95.38 130 GLU A C 1
ATOM 1005 O O . GLU A 1 130 ? 0.129 -3.936 6.507 1.00 95.38 130 GLU A O 1
ATOM 1010 N N . PHE A 1 131 ? 1.401 -2.134 6.947 1.00 95.69 131 PHE A N 1
ATOM 1011 C CA . PHE A 1 131 ? 1.474 -1.709 5.560 1.00 95.69 131 PHE A CA 1
ATOM 1012 C C . PHE A 1 131 ? 2.842 -1.153 5.176 1.00 95.69 131 PHE A C 1
ATOM 1014 O O . PHE A 1 131 ? 3.646 -0.723 6.008 1.00 95.69 131 PHE A O 1
ATOM 1021 N N . LEU A 1 132 ? 3.069 -1.137 3.863 1.00 94.31 132 LEU A N 1
ATOM 1022 C CA . LEU A 1 132 ? 4.216 -0.510 3.219 1.00 94.31 132 LEU A CA 1
ATOM 1023 C C . LEU A 1 132 ? 3.749 0.669 2.368 1.00 94.31 132 LEU A C 1
ATOM 1025 O O . LEU A 1 132 ? 2.731 0.593 1.676 1.00 94.31 132 LEU A O 1
ATOM 1029 N N . ILE A 1 133 ? 4.526 1.748 2.373 1.00 93.12 133 ILE A N 1
ATOM 1030 C CA . ILE A 1 133 ? 4.242 2.931 1.558 1.00 93.12 133 ILE A CA 1
ATOM 1031 C C . ILE A 1 133 ? 4.669 2.686 0.111 1.00 93.12 133 ILE A C 1
ATOM 1033 O O . ILE A 1 133 ? 5.785 2.243 -0.170 1.00 93.12 133 ILE A O 1
ATOM 1037 N N . CYS A 1 134 ? 3.786 3.041 -0.816 1.00 94.38 134 CYS A N 1
ATOM 1038 C CA . CYS A 1 134 ? 4.076 3.080 -2.238 1.00 94.38 134 CYS A CA 1
ATOM 1039 C C . CYS A 1 134 ? 4.633 4.459 -2.629 1.00 94.38 134 CYS A C 1
ATOM 1041 O O . CYS A 1 134 ? 4.091 5.510 -2.271 1.00 94.38 134 CYS A O 1
ATOM 1043 N N . THR A 1 135 ? 5.701 4.474 -3.424 1.00 92.38 135 THR A N 1
ATOM 1044 C CA . THR A 1 135 ? 6.341 5.706 -3.907 1.00 92.38 135 THR A CA 1
ATOM 1045 C C . THR A 1 135 ? 6.383 5.744 -5.424 1.00 92.38 135 THR A C 1
ATOM 1047 O O . THR A 1 135 ? 6.645 4.735 -6.069 1.00 92.38 135 THR A O 1
ATOM 1050 N N . SER A 1 136 ? 6.132 6.908 -6.019 1.00 91.44 136 SER A N 1
ATOM 1051 C CA . SER A 1 136 ? 6.150 7.062 -7.478 1.00 91.44 136 SER A CA 1
ATOM 1052 C C . SER A 1 136 ? 7.408 7.738 -8.015 1.00 91.44 136 SER A C 1
ATOM 1054 O O . SER A 1 136 ? 7.598 7.770 -9.225 1.00 91.44 136 SER A O 1
ATOM 1056 N N . PHE A 1 137 ? 8.249 8.335 -7.161 1.00 89.94 137 PHE A N 1
ATOM 1057 C CA . PHE A 1 137 ? 9.379 9.180 -7.590 1.00 89.94 137 PHE A CA 1
ATOM 1058 C C . PHE A 1 137 ? 9.000 10.203 -8.684 1.00 89.94 137 PHE A C 1
ATOM 1060 O O . PHE A 1 137 ? 9.748 10.445 -9.631 1.00 89.94 137 PHE A O 1
ATOM 1067 N N . GLY A 1 138 ? 7.795 10.780 -8.591 1.00 86.62 138 GLY A N 1
ATOM 1068 C CA . GLY A 1 138 ? 7.263 11.688 -9.614 1.00 86.62 138 GLY A CA 1
ATOM 1069 C C . GLY A 1 138 ? 6.801 10.987 -10.898 1.00 86.62 138 GLY A C 1
ATOM 1070 O O . GLY A 1 138 ? 6.740 11.616 -11.951 1.00 86.62 138 GLY A O 1
ATOM 1071 N N . GLY A 1 139 ? 6.486 9.693 -10.826 1.00 84.88 139 GLY A N 1
ATOM 1072 C CA . GLY A 1 139 ? 6.147 8.833 -11.961 1.00 84.88 139 GLY A CA 1
ATOM 1073 C C . GLY A 1 139 ? 7.347 8.416 -12.809 1.00 84.88 139 GLY A C 1
ATOM 1074 O O . GLY A 1 139 ? 7.164 8.006 -13.952 1.00 84.88 139 GLY A O 1
ATOM 1075 N N . LYS A 1 140 ? 8.562 8.557 -12.275 1.00 86.06 140 LYS A N 1
ATOM 1076 C CA . LYS A 1 140 ? 9.820 8.225 -12.952 1.00 86.06 140 LYS A CA 1
ATOM 1077 C C . LYS A 1 140 ? 10.436 6.967 -12.346 1.00 86.06 140 LYS A C 1
ATOM 1079 O O . LYS A 1 140 ? 9.944 6.424 -11.363 1.00 86.06 140 LYS A O 1
ATOM 1084 N N . GLY A 1 141 ? 11.551 6.535 -12.929 1.00 86.50 141 GLY A N 1
ATOM 1085 C CA . GLY A 1 141 ? 12.396 5.497 -12.351 1.00 86.50 141 GLY A CA 1
ATOM 1086 C C . GLY A 1 141 ? 12.932 5.858 -10.964 1.00 86.50 141 GLY A C 1
ATOM 1087 O O . GLY A 1 141 ? 13.039 7.034 -10.607 1.00 86.50 141 GLY A O 1
ATOM 1088 N N . VAL A 1 142 ? 13.331 4.836 -10.203 1.00 89.00 142 VAL A N 1
ATOM 1089 C CA . VAL A 1 142 ? 14.059 5.027 -8.942 1.00 89.00 142 VAL A CA 1
ATOM 1090 C C . VAL A 1 142 ? 15.327 5.858 -9.210 1.00 89.00 142 VAL A C 1
ATOM 1092 O O . VAL A 1 142 ? 16.096 5.497 -10.106 1.00 89.00 142 VAL A O 1
ATOM 1095 N N . PRO A 1 143 ? 15.578 6.955 -8.465 1.00 89.44 143 PRO A N 1
ATOM 1096 C CA . PRO A 1 143 ? 16.699 7.853 -8.734 1.00 89.44 143 PRO A CA 1
ATOM 1097 C C . PRO A 1 143 ? 18.052 7.135 -8.772 1.00 89.44 143 PRO A C 1
ATOM 1099 O O . PRO A 1 143 ? 18.370 6.348 -7.879 1.00 89.44 143 PRO A O 1
ATOM 1102 N N . SER A 1 144 ? 18.885 7.459 -9.764 1.00 89.44 144 SER A N 1
ATOM 1103 C CA . SER A 1 144 ? 20.246 6.912 -9.902 1.00 89.44 144 SER A CA 1
ATOM 1104 C C . SER A 1 144 ? 21.185 7.320 -8.764 1.00 89.44 144 SER A C 1
ATOM 1106 O O . SER A 1 144 ? 22.186 6.650 -8.534 1.00 89.44 144 SER A O 1
ATOM 1108 N N . THR A 1 145 ? 20.843 8.380 -8.027 1.00 92.19 145 THR A N 1
ATOM 1109 C CA . THR A 1 145 ? 21.551 8.823 -6.819 1.00 92.19 145 THR A CA 1
ATOM 1110 C C . THR A 1 145 ? 21.413 7.844 -5.652 1.00 92.19 145 THR A C 1
ATOM 1112 O O . THR A 1 145 ? 22.219 7.887 -4.726 1.00 92.19 145 THR A O 1
ATOM 1115 N N . LYS A 1 146 ? 20.420 6.941 -5.674 1.00 88.94 146 LYS A N 1
ATOM 1116 C CA . LYS A 1 146 ? 20.304 5.861 -4.688 1.00 88.94 146 LYS A CA 1
ATOM 1117 C C . LYS A 1 146 ? 21.313 4.749 -4.985 1.00 88.94 146 LYS A C 1
ATOM 1119 O O . LYS A 1 146 ? 21.555 4.388 -6.140 1.00 88.94 146 LYS A O 1
ATOM 1124 N N . SER A 1 147 ? 21.855 4.147 -3.925 1.00 91.00 147 SER A N 1
ATOM 1125 C CA . SER A 1 147 ? 22.752 2.991 -4.041 1.00 91.00 147 SER A CA 1
ATOM 1126 C C . SER A 1 147 ? 22.090 1.851 -4.825 1.00 91.00 147 SER A C 1
ATOM 1128 O O . SER A 1 147 ? 20.865 1.721 -4.833 1.00 91.00 147 SER A O 1
ATOM 1130 N N . ARG A 1 148 ? 22.887 0.998 -5.483 1.00 89.88 148 ARG A N 1
ATOM 1131 C CA . ARG A 1 148 ? 22.363 -0.156 -6.238 1.00 89.88 148 ARG A CA 1
ATOM 1132 C C . ARG A 1 148 ? 21.467 -1.042 -5.367 1.00 89.88 148 ARG A C 1
ATOM 1134 O O . ARG A 1 148 ? 20.334 -1.294 -5.744 1.00 89.88 148 ARG A O 1
ATOM 1141 N N . SER A 1 149 ? 21.932 -1.387 -4.165 1.00 88.88 149 SER A N 1
ATOM 1142 C CA . SER A 1 149 ? 21.149 -2.159 -3.189 1.00 88.88 149 SER A CA 1
ATOM 1143 C C . SER A 1 149 ? 19.804 -1.496 -2.856 1.00 88.88 149 SER A C 1
ATOM 1145 O O . SER A 1 149 ? 18.772 -2.162 -2.834 1.00 88.88 149 SER A O 1
ATOM 1147 N N . SER A 1 150 ? 19.781 -0.168 -2.672 1.00 89.06 150 SER A N 1
ATOM 1148 C CA . SER A 1 150 ? 18.533 0.567 -2.435 1.00 89.06 150 SER A CA 1
ATOM 1149 C C . SER A 1 150 ? 17.614 0.545 -3.655 1.00 89.06 150 SER A C 1
ATOM 1151 O O . SER A 1 150 ? 16.412 0.357 -3.498 1.00 89.06 150 SER A O 1
ATOM 1153 N N . ARG A 1 151 ? 18.150 0.700 -4.871 1.00 90.25 151 ARG A N 1
ATOM 1154 C CA . ARG A 1 151 ? 17.360 0.604 -6.107 1.00 90.25 151 ARG A CA 1
ATOM 1155 C C . ARG A 1 151 ? 16.748 -0.785 -6.269 1.00 90.25 151 ARG A C 1
ATOM 1157 O O . ARG A 1 151 ? 15.551 -0.886 -6.495 1.00 90.25 151 ARG A O 1
ATOM 1164 N N . ASP A 1 152 ? 17.527 -1.834 -6.032 1.00 89.38 152 ASP A N 1
ATOM 1165 C CA . ASP A 1 152 ? 17.076 -3.225 -6.149 1.00 89.38 152 ASP A CA 1
ATOM 1166 C C . ASP A 1 152 ? 16.033 -3.611 -5.090 1.00 89.38 152 ASP A C 1
ATOM 1168 O O . ASP A 1 152 ? 15.287 -4.571 -5.287 1.00 89.38 152 ASP A O 1
ATOM 1172 N N . ALA A 1 153 ? 15.950 -2.873 -3.980 1.00 90.44 153 ALA A N 1
ATOM 1173 C CA . ALA A 1 153 ? 14.908 -3.050 -2.972 1.00 90.44 153 ALA A CA 1
ATOM 1174 C C . ALA A 1 153 ? 13.528 -2.530 -3.421 1.00 90.44 153 ALA A C 1
ATOM 1176 O O . ALA A 1 153 ? 12.520 -2.904 -2.827 1.00 90.44 153 ALA A O 1
ATOM 1177 N N . HIS A 1 154 ? 13.459 -1.686 -4.455 1.00 92.69 154 HIS A N 1
ATOM 1178 C CA . HIS A 1 154 ? 12.197 -1.154 -4.965 1.00 92.69 154 HIS A CA 1
ATOM 1179 C C . HIS A 1 154 ? 11.617 -2.087 -6.030 1.00 92.69 154 HIS A C 1
ATOM 1181 O O . HIS A 1 154 ? 12.186 -2.277 -7.104 1.00 92.69 154 HIS A O 1
ATOM 1187 N N . LEU A 1 155 ? 10.449 -2.647 -5.740 1.00 93.62 155 LEU A N 1
ATOM 1188 C CA . LEU A 1 155 ? 9.700 -3.504 -6.647 1.00 93.62 155 LEU A CA 1
ATOM 1189 C C . LEU A 1 155 ? 8.725 -2.649 -7.458 1.00 93.62 155 LEU A C 1
ATOM 1191 O O . LEU A 1 155 ? 7.878 -1.958 -6.889 1.00 93.62 155 LEU A O 1
ATOM 1195 N N . LEU A 1 156 ? 8.852 -2.677 -8.785 1.00 94.25 156 LEU A N 1
ATOM 1196 C CA . LEU A 1 156 ? 7.971 -1.932 -9.683 1.00 94.25 156 LEU A CA 1
ATOM 1197 C C . LEU A 1 156 ? 6.580 -2.573 -9.717 1.00 94.25 156 LEU A C 1
ATOM 1199 O O . LEU A 1 156 ? 6.442 -3.749 -10.045 1.00 94.25 156 LEU A O 1
ATOM 1203 N N . CYS A 1 157 ? 5.556 -1.779 -9.429 1.00 94.19 157 CYS A N 1
ATOM 1204 C CA . CYS A 1 157 ? 4.163 -2.174 -9.571 1.00 94.19 157 CYS A CA 1
ATOM 1205 C C . CYS A 1 157 ? 3.720 -2.037 -11.023 1.00 94.19 157 CYS A C 1
ATOM 1207 O O . CYS A 1 157 ? 4.129 -1.107 -11.727 1.00 94.19 157 CYS A O 1
ATOM 1209 N N . ASP A 1 158 ? 2.836 -2.925 -11.450 1.00 85.38 158 ASP A N 1
ATOM 1210 C CA . ASP A 1 158 ? 2.151 -2.832 -12.721 1.00 85.38 158 ASP A CA 1
ATOM 1211 C C . ASP A 1 158 ? 1.365 -1.517 -12.785 1.00 85.38 158 ASP A C 1
ATOM 1213 O O . ASP A 1 158 ? 0.708 -1.068 -11.841 1.00 85.38 158 ASP A O 1
ATOM 1217 N N . ASN A 1 159 ? 1.529 -0.821 -13.893 1.00 83.25 159 ASN A N 1
ATOM 1218 C CA . ASN A 1 159 ? 1.061 0.537 -14.059 1.00 83.25 159 ASN A CA 1
ATOM 1219 C C . ASN A 1 159 ? 0.730 0.768 -15.529 1.00 83.25 159 ASN A C 1
ATOM 1221 O O . ASN A 1 159 ? 1.060 -0.029 -16.402 1.00 83.25 159 ASN A O 1
ATOM 1225 N N . ARG A 1 160 ? 0.043 1.871 -15.800 1.00 79.00 160 ARG A N 1
ATOM 1226 C CA . ARG A 1 160 ? -0.342 2.254 -17.163 1.00 79.00 160 ARG A CA 1
ATOM 1227 C C . ARG A 1 160 ? 0.776 2.928 -17.956 1.00 79.00 160 ARG A C 1
ATOM 1229 O O . ARG A 1 160 ? 0.521 3.389 -19.059 1.00 79.00 160 ARG A O 1
ATOM 1236 N N . SER A 1 161 ? 1.965 3.071 -17.379 1.00 70.81 161 SER A N 1
ATOM 1237 C CA . SER A 1 161 ? 3.120 3.650 -18.058 1.00 70.81 161 SER A CA 1
ATOM 1238 C C . SER A 1 161 ? 3.906 2.546 -18.773 1.00 70.81 161 SER A C 1
ATOM 1240 O O . SER A 1 161 ? 4.138 1.479 -18.207 1.00 70.81 161 SER A O 1
ATOM 1242 N N . ASP A 1 162 ? 4.387 2.834 -19.984 1.00 65.00 162 ASP A N 1
ATOM 1243 C CA . ASP A 1 162 ? 5.126 1.901 -20.860 1.00 65.00 162 ASP A CA 1
ATOM 1244 C C . ASP A 1 162 ? 6.552 1.573 -20.389 1.00 65.00 162 ASP A C 1
ATOM 1246 O O . ASP A 1 162 ? 7.419 1.168 -21.160 1.00 65.00 162 ASP A O 1
ATOM 1250 N N . ILE A 1 163 ? 6.840 1.724 -19.100 1.00 70.81 163 ILE A N 1
ATOM 1251 C CA . ILE A 1 163 ? 7.986 1.013 -18.537 1.00 70.81 163 ILE A CA 1
ATOM 1252 C C . ILE A 1 163 ? 7.617 -0.463 -18.702 1.00 70.81 163 ILE A C 1
ATOM 1254 O O . ILE A 1 163 ? 6.454 -0.766 -18.470 1.00 70.81 163 ILE A O 1
ATOM 1258 N N . ALA A 1 164 ? 8.526 -1.374 -19.052 1.00 60.53 164 ALA A N 1
ATOM 1259 C CA . ALA A 1 164 ? 8.247 -2.822 -19.081 1.00 60.53 164 ALA A CA 1
ATOM 1260 C C . ALA A 1 164 ? 8.955 -3.569 -17.938 1.00 60.53 164 ALA A C 1
ATOM 1262 O O . ALA A 1 164 ? 8.401 -4.502 -17.369 1.00 60.53 164 ALA A O 1
ATOM 1263 N N . GLU A 1 165 ? 10.113 -3.096 -17.478 1.00 62.44 165 GLU A N 1
ATOM 1264 C CA . GLU A 1 165 ? 10.919 -3.773 -16.452 1.00 62.44 165 GLU A CA 1
ATOM 1265 C C . GLU A 1 165 ? 11.720 -2.750 -15.629 1.00 62.44 165 GLU A C 1
ATOM 1267 O O . GLU A 1 165 ? 11.957 -1.624 -16.076 1.00 62.44 165 GLU A O 1
ATOM 1272 N N . HIS A 1 166 ? 12.102 -3.115 -14.402 1.00 71.69 166 HIS A N 1
ATOM 1273 C CA . HIS A 1 166 ? 13.013 -2.328 -13.564 1.00 71.69 166 HIS A CA 1
ATOM 1274 C C . HIS A 1 166 ? 14.078 -3.249 -12.970 1.00 71.69 166 HIS A C 1
ATOM 1276 O O . HIS A 1 166 ? 13.740 -4.131 -12.187 1.00 71.69 166 HIS A O 1
ATOM 1282 N N . ASN A 1 167 ? 15.348 -3.025 -13.322 1.00 67.50 167 ASN A N 1
ATOM 1283 C CA . ASN A 1 167 ? 16.507 -3.797 -12.848 1.00 67.50 167 ASN A CA 1
ATOM 1284 C C . ASN A 1 167 ? 16.332 -5.322 -13.009 1.00 67.50 167 ASN A C 1
ATOM 1286 O O . ASN A 1 167 ? 16.514 -6.061 -12.041 1.00 67.50 167 ASN A O 1
ATOM 1290 N N . ASP A 1 168 ? 15.914 -5.778 -14.196 1.00 67.00 168 ASP A N 1
ATOM 1291 C CA . ASP A 1 168 ? 15.755 -7.203 -14.553 1.00 67.00 168 ASP A CA 1
ATOM 1292 C C . ASP A 1 168 ? 14.785 -7.989 -13.647 1.00 67.00 168 ASP A C 1
ATOM 1294 O O . ASP A 1 168 ? 14.752 -9.220 -13.627 1.00 67.00 168 ASP A O 1
ATOM 1298 N N . LYS A 1 169 ? 13.980 -7.272 -12.859 1.00 74.25 169 LYS A N 1
ATOM 1299 C CA . LYS A 1 169 ? 12.961 -7.832 -11.981 1.00 74.25 169 LYS A CA 1
ATOM 1300 C C . LYS A 1 169 ? 11.606 -7.747 -12.669 1.00 74.25 169 LYS A C 1
ATOM 1302 O O . LYS A 1 169 ? 11.201 -6.676 -13.129 1.00 74.25 169 LYS A O 1
ATOM 1307 N N . SER A 1 170 ? 10.871 -8.860 -12.638 1.00 78.06 170 SER A N 1
ATOM 1308 C CA . SER A 1 170 ? 9.459 -8.876 -13.021 1.00 78.06 170 SER A CA 1
ATOM 1309 C C . SER A 1 170 ? 8.671 -7.862 -12.189 1.00 78.06 170 SER A C 1
ATOM 1311 O O . SER A 1 170 ? 9.054 -7.522 -11.061 1.00 78.06 170 SER A O 1
ATOM 1313 N N . ARG A 1 171 ? 7.574 -7.356 -12.743 1.00 89.75 171 ARG A N 1
ATOM 1314 C CA . ARG A 1 171 ? 6.680 -6.432 -12.038 1.00 89.75 171 ARG A CA 1
ATOM 1315 C C . ARG A 1 171 ? 5.843 -7.154 -11.000 1.00 89.75 171 ARG A C 1
ATOM 1317 O O . ARG A 1 171 ? 5.596 -8.346 -11.123 1.00 89.75 171 ARG A O 1
ATOM 1324 N N . LEU A 1 172 ? 5.355 -6.389 -10.034 1.00 94.56 172 LEU A N 1
ATOM 1325 C CA . LEU A 1 172 ? 4.228 -6.788 -9.203 1.00 94.56 172 LEU A CA 1
ATOM 1326 C C . LEU A 1 172 ? 2.935 -6.539 -9.979 1.00 94.56 172 LEU A C 1
ATOM 1328 O O . LEU A 1 172 ? 2.651 -5.403 -10.350 1.00 94.56 172 LEU A O 1
ATOM 1332 N N . THR A 1 173 ? 2.169 -7.580 -10.232 1.00 95.12 173 THR A N 1
ATOM 1333 C CA . THR A 1 173 ? 0.940 -7.589 -11.021 1.00 95.12 173 THR A CA 1
ATOM 1334 C C . THR A 1 173 ? -0.306 -7.457 -10.145 1.00 95.12 173 THR A C 1
ATOM 1336 O O . THR A 1 173 ? -0.383 -7.957 -9.023 1.00 95.12 173 THR A O 1
ATOM 1339 N N . PHE A 1 174 ? -1.296 -6.730 -10.661 1.00 95.25 174 PHE A N 1
ATOM 1340 C CA . PHE A 1 174 ? -2.621 -6.611 -10.051 1.00 95.25 174 PHE A CA 1
ATOM 1341 C C . PHE A 1 174 ? -3.539 -7.736 -10.538 1.00 95.25 174 PHE A C 1
ATOM 1343 O O . PHE A 1 174 ? -3.350 -8.259 -11.638 1.00 95.25 174 PHE A O 1
ATOM 1350 N N . LEU A 1 175 ? -4.573 -8.066 -9.759 1.00 95.12 175 LEU A N 1
ATOM 1351 C CA . LEU A 1 175 ? -5.638 -8.965 -10.214 1.00 95.12 175 LEU A CA 1
ATOM 1352 C C . LEU A 1 175 ? -6.278 -8.452 -11.528 1.00 95.12 175 LEU A C 1
ATOM 1354 O O . LEU A 1 175 ? -6.370 -7.238 -11.718 1.00 95.12 175 LEU A O 1
ATOM 1358 N N . PRO A 1 176 ? -6.785 -9.330 -12.419 1.00 90.56 176 PRO A N 1
ATOM 1359 C CA . PRO A 1 176 ? -7.313 -8.923 -13.729 1.00 90.56 176 PRO A CA 1
ATOM 1360 C C . PRO A 1 176 ? -8.396 -7.831 -13.691 1.00 90.56 176 PRO A C 1
ATOM 1362 O O . PRO A 1 176 ? -8.410 -6.946 -14.544 1.00 90.56 176 PRO A O 1
ATOM 1365 N N . ASP A 1 177 ? -9.270 -7.856 -12.681 1.00 88.31 177 ASP A N 1
ATOM 1366 C CA . ASP A 1 177 ? -10.370 -6.892 -12.519 1.00 88.31 177 ASP A CA 1
ATOM 1367 C C . ASP A 1 177 ? -10.019 -5.676 -11.645 1.00 88.31 177 ASP A C 1
ATOM 1369 O O . ASP A 1 177 ? -10.854 -4.781 -11.447 1.00 88.31 177 ASP A O 1
ATOM 1373 N N . SER A 1 178 ? -8.789 -5.640 -11.129 1.00 90.69 178 SER A N 1
ATOM 1374 C CA . SER A 1 178 ? -8.276 -4.586 -10.262 1.00 90.69 178 SER A CA 1
ATOM 1375 C C . SER A 1 178 ? -7.838 -3.359 -11.061 1.00 90.69 178 SER A C 1
ATOM 1377 O O . SER A 1 178 ? -7.390 -3.428 -12.209 1.00 90.69 178 SER A O 1
ATOM 1379 N N . CYS A 1 179 ? -7.915 -2.195 -10.421 1.00 90.69 179 CYS A N 1
ATOM 1380 C CA . CYS A 1 179 ? -7.274 -0.996 -10.944 1.00 90.69 179 CYS A CA 1
ATOM 1381 C C . CYS A 1 179 ? -5.742 -1.099 -10.881 1.00 90.69 179 CYS A C 1
ATOM 1383 O O . CYS A 1 179 ? -5.182 -1.870 -10.104 1.00 90.69 179 CYS A O 1
ATOM 1385 N N . LYS A 1 180 ? -5.072 -0.286 -11.705 1.00 91.56 180 LYS A N 1
ATOM 1386 C CA . LYS A 1 180 ? -3.610 -0.149 -11.758 1.00 91.56 180 LYS A CA 1
ATOM 1387 C C . LYS A 1 180 ? -3.213 1.293 -11.476 1.00 91.56 180 LYS A C 1
ATOM 1389 O O . LYS A 1 180 ? -4.001 2.214 -11.722 1.00 91.56 180 LYS A O 1
ATOM 1394 N N . PHE A 1 181 ? -1.973 1.506 -11.049 1.00 92.50 181 PHE A N 1
ATOM 1395 C CA . PHE A 1 181 ? -1.443 2.858 -10.906 1.00 92.50 181 PHE A CA 1
ATOM 1396 C C . PHE A 1 181 ? -1.350 3.564 -12.265 1.00 92.50 181 PHE A C 1
ATOM 1398 O O . PHE A 1 181 ? -1.014 2.963 -13.288 1.00 92.50 181 PHE A O 1
ATOM 1405 N N . GLN A 1 182 ? -1.639 4.867 -12.287 1.00 90.62 182 GLN A N 1
ATOM 1406 C CA . GLN A 1 182 ? -1.520 5.672 -13.509 1.00 90.62 182 GLN A CA 1
ATOM 1407 C C . GLN A 1 182 ? -0.064 5.963 -13.887 1.00 90.62 182 GLN A C 1
ATOM 1409 O O . GLN A 1 182 ? 0.238 6.167 -15.058 1.00 90.62 182 GLN A O 1
ATOM 1414 N N . LYS A 1 183 ? 0.827 5.993 -12.894 1.00 91.25 183 LYS A N 1
ATOM 1415 C CA . LYS A 1 183 ? 2.247 6.314 -13.041 1.00 91.25 183 LYS A CA 1
ATOM 1416 C C . LYS A 1 183 ? 3.098 5.173 -12.499 1.00 91.25 183 LYS A C 1
ATOM 1418 O O . LYS A 1 183 ? 2.617 4.383 -11.680 1.00 91.25 183 LYS A O 1
ATOM 1423 N N . ALA A 1 184 ? 4.369 5.147 -12.894 1.00 91.88 184 ALA A N 1
ATOM 1424 C CA . ALA A 1 184 ? 5.370 4.288 -12.274 1.00 91.88 184 ALA A CA 1
ATOM 1425 C C . ALA A 1 184 ? 5.312 4.424 -10.746 1.00 91.88 184 ALA A C 1
ATOM 1427 O O . ALA A 1 184 ? 5.404 5.529 -10.211 1.00 91.88 184 ALA A O 1
ATOM 1428 N N . THR A 1 185 ? 5.081 3.303 -10.068 1.00 94.25 185 THR A N 1
ATOM 1429 C CA . THR A 1 185 ? 4.898 3.228 -8.617 1.00 94.25 185 THR A CA 1
ATOM 1430 C C . THR A 1 185 ? 5.643 2.012 -8.104 1.00 94.25 185 THR A C 1
ATOM 1432 O O . THR A 1 185 ? 5.652 0.967 -8.751 1.00 94.25 185 THR A O 1
ATOM 1435 N N . TYR A 1 186 ? 6.288 2.156 -6.958 1.00 94.62 186 TYR A N 1
ATOM 1436 C CA . TYR A 1 186 ? 7.184 1.175 -6.381 1.00 94.62 186 TYR A CA 1
ATOM 1437 C C . TYR A 1 186 ? 6.776 0.878 -4.946 1.00 94.62 186 TYR A C 1
ATOM 1439 O O . TYR A 1 186 ? 6.428 1.793 -4.199 1.00 94.62 186 TYR A O 1
ATOM 1447 N N . VAL A 1 187 ? 6.902 -0.384 -4.554 1.00 94.50 187 VAL A N 1
ATOM 1448 C CA . VAL A 1 187 ? 6.874 -0.816 -3.152 1.00 94.50 187 VAL A CA 1
ATOM 1449 C C . VAL A 1 187 ? 8.314 -1.085 -2.732 1.00 94.50 187 VAL A C 1
ATOM 1451 O O . VAL A 1 187 ? 9.069 -1.686 -3.494 1.00 94.50 187 VAL A O 1
ATOM 1454 N N . ASN A 1 188 ? 8.715 -0.651 -1.538 1.00 92.56 188 ASN A N 1
ATOM 1455 C CA . ASN A 1 188 ? 10.014 -1.002 -0.962 1.00 92.56 188 ASN A CA 1
ATOM 1456 C C . ASN A 1 188 ? 9.808 -1.876 0.288 1.00 92.56 188 ASN A C 1
ATOM 1458 O O . ASN A 1 188 ? 9.637 -1.328 1.378 1.00 92.56 188 ASN A O 1
ATOM 1462 N N . PRO A 1 189 ? 9.841 -3.217 0.156 1.00 91.44 189 PRO A N 1
ATOM 1463 C CA . PRO A 1 189 ? 9.627 -4.135 1.277 1.00 91.44 189 PRO A CA 1
ATOM 1464 C C . PRO A 1 189 ? 10.708 -4.073 2.357 1.00 91.44 189 PRO A C 1
ATOM 1466 O O . PRO A 1 189 ? 10.480 -4.525 3.471 1.00 91.44 189 PRO A O 1
ATOM 1469 N N . ARG A 1 190 ? 11.879 -3.507 2.039 1.00 86.25 190 ARG A N 1
ATOM 1470 C CA . ARG A 1 190 ? 13.016 -3.383 2.965 1.00 86.25 190 ARG A CA 1
ATOM 1471 C C . ARG A 1 190 ? 13.028 -2.056 3.725 1.00 86.25 190 ARG A C 1
ATOM 1473 O O . ARG A 1 190 ? 14.004 -1.754 4.407 1.00 86.25 190 ARG A O 1
ATOM 1480 N N . CYS A 1 191 ? 12.006 -1.227 3.534 1.00 81.31 191 CYS A N 1
ATOM 1481 C CA . CYS A 1 191 ? 11.887 0.070 4.181 1.00 81.31 191 CYS A CA 1
ATOM 1482 C C . CYS A 1 191 ? 11.075 -0.014 5.478 1.00 81.31 191 CYS A C 1
ATOM 1484 O O . CYS A 1 191 ? 10.579 -1.062 5.880 1.00 81.31 191 CYS A O 1
ATOM 1486 N N . CYS A 1 192 ? 10.923 1.157 6.083 1.00 77.06 192 CYS A N 1
ATOM 1487 C CA . CYS A 1 192 ? 9.915 1.551 7.050 1.00 77.06 192 CYS A CA 1
ATOM 1488 C C . CYS A 1 192 ? 8.582 0.794 6.923 1.00 77.06 192 CYS A C 1
ATOM 1490 O O . CYS A 1 192 ? 7.846 0.968 5.947 1.00 77.06 192 CYS A O 1
ATOM 1492 N N . LYS A 1 193 ? 8.280 -0.014 7.945 1.00 86.31 193 LYS A N 1
ATOM 1493 C CA . LYS A 1 193 ? 6.959 -0.602 8.184 1.00 86.31 193 LYS A CA 1
ATOM 1494 C C . LYS A 1 193 ? 6.144 0.303 9.099 1.00 86.31 193 LYS A C 1
ATOM 1496 O O . LYS A 1 193 ? 6.712 0.920 10.005 1.00 86.31 193 LYS A O 1
ATOM 1501 N N . PHE A 1 194 ? 4.837 0.320 8.885 1.00 91.75 194 PHE A N 1
ATOM 1502 C CA . PHE A 1 194 ? 3.898 1.083 9.697 1.00 91.75 194 PHE A CA 1
ATOM 1503 C C . PHE A 1 194 ? 2.703 0.222 10.083 1.00 91.75 194 PHE A C 1
ATOM 1505 O O . PHE A 1 194 ? 2.361 -0.723 9.373 1.00 91.75 194 PHE A O 1
ATOM 1512 N N . GLU A 1 195 ? 2.067 0.583 11.192 1.00 94.75 195 GLU A N 1
ATOM 1513 C CA . GLU A 1 195 ? 0.824 -0.023 11.665 1.00 94.75 195 GLU A CA 1
ATOM 1514 C C . GLU A 1 195 ? -0.221 1.082 11.845 1.00 94.75 195 GLU A C 1
ATOM 1516 O O . GLU A 1 195 ? 0.111 2.165 12.324 1.00 94.75 195 GLU A O 1
ATOM 1521 N N . ILE A 1 196 ? -1.466 0.835 11.435 1.00 95.81 196 ILE A N 1
ATOM 1522 C CA . ILE A 1 196 ? -2.594 1.759 11.633 1.00 95.81 196 ILE A CA 1
ATOM 1523 C C . ILE A 1 196 ? -3.890 0.980 11.852 1.00 95.81 196 ILE A C 1
ATOM 1525 O O . ILE A 1 196 ? -4.038 -0.150 11.377 1.00 95.81 196 ILE A O 1
ATOM 1529 N N . GLU A 1 197 ? -4.849 1.575 12.554 1.00 96.75 197 GLU A N 1
ATOM 1530 C CA . GLU A 1 197 ? -6.220 1.081 12.616 1.00 96.75 197 GLU A CA 1
ATOM 1531 C C . GLU A 1 197 ? -6.857 1.133 11.224 1.00 96.75 197 GLU A C 1
ATOM 1533 O O . GLU A 1 197 ? -6.728 2.106 10.478 1.00 96.75 197 GLU A O 1
ATOM 1538 N N . TYR A 1 198 ? -7.556 0.063 10.854 1.00 96.19 198 TYR A N 1
ATOM 1539 C CA . TYR A 1 198 ? -8.122 -0.067 9.514 1.00 96.19 198 TYR A CA 1
ATOM 1540 C C . TYR A 1 198 ? -9.132 1.033 9.166 1.00 96.19 198 TYR A C 1
ATOM 1542 O O . TYR A 1 198 ? -9.214 1.460 8.017 1.00 96.19 198 TYR A O 1
ATOM 1550 N N . ASP A 1 199 ? -9.895 1.494 10.155 1.00 95.56 199 ASP A N 1
ATOM 1551 C CA . ASP A 1 199 ? -10.923 2.519 9.978 1.00 95.56 199 ASP A CA 1
ATOM 1552 C C . ASP A 1 199 ? -10.361 3.915 9.659 1.00 95.56 199 ASP A C 1
ATOM 1554 O O . ASP A 1 199 ? -11.099 4.767 9.167 1.00 95.56 199 ASP A O 1
ATOM 1558 N N . GLN A 1 200 ? -9.060 4.137 9.875 1.00 95.69 200 GLN A N 1
ATOM 1559 C CA . GLN A 1 200 ? -8.373 5.377 9.510 1.00 95.69 200 GLN A CA 1
ATOM 1560 C C . GLN A 1 200 ? -7.966 5.397 8.030 1.00 95.69 200 GLN A C 1
ATOM 1562 O O . GLN A 1 200 ? -7.681 6.460 7.477 1.00 95.69 200 GLN A O 1
ATOM 1567 N N . LEU A 1 201 ? -7.897 4.239 7.364 1.00 95.50 201 LEU A N 1
ATOM 1568 C CA . LEU A 1 201 ? -7.515 4.164 5.956 1.00 95.50 201 LEU A CA 1
ATOM 1569 C C . LEU A 1 201 ? -8.648 4.631 5.039 1.00 95.50 201 LEU A C 1
ATOM 1571 O O . LEU A 1 201 ? -9.832 4.461 5.318 1.00 95.50 201 LEU A O 1
ATOM 1575 N N . LYS A 1 202 ? -8.270 5.181 3.883 1.00 94.62 202 LYS A N 1
ATOM 1576 C CA . LYS A 1 202 ? -9.210 5.614 2.844 1.00 94.62 202 LYS A CA 1
ATOM 1577 C C . LYS A 1 202 ? -9.119 4.730 1.609 1.00 94.62 202 LYS A C 1
ATOM 1579 O O . LYS A 1 202 ? -8.077 4.146 1.310 1.00 94.62 202 LYS A O 1
ATOM 1584 N N . GLU A 1 203 ? -10.212 4.647 0.851 1.00 92.31 203 GLU A N 1
ATOM 1585 C CA . GLU A 1 203 ? -10.196 3.978 -0.454 1.00 92.31 203 GLU A CA 1
ATOM 1586 C C . GLU A 1 203 ? -9.226 4.726 -1.377 1.00 92.31 203 GLU A C 1
ATOM 1588 O O . GLU A 1 203 ? -9.246 5.958 -1.444 1.00 92.31 203 GLU A O 1
ATOM 1593 N N . TRP A 1 204 ? -8.372 3.999 -2.098 1.00 90.94 204 TRP A N 1
ATOM 1594 C CA . TRP A 1 204 ? -7.536 4.635 -3.107 1.00 90.94 204 TRP A CA 1
ATOM 1595 C C . TRP A 1 204 ? -8.399 5.085 -4.290 1.00 90.94 204 TRP A C 1
ATOM 1597 O O . TRP A 1 204 ? -8.941 4.269 -5.043 1.00 90.94 204 TRP A O 1
ATOM 1607 N N . GLU A 1 205 ? -8.519 6.400 -4.464 1.00 85.56 205 GLU A N 1
ATOM 1608 C CA . GLU A 1 205 ? -9.316 6.976 -5.537 1.00 85.56 205 GLU A CA 1
ATOM 1609 C C . GLU A 1 205 ? -8.719 6.644 -6.904 1.00 85.56 205 GLU A C 1
ATOM 1611 O O . GLU A 1 205 ? -7.591 6.995 -7.251 1.00 85.56 205 GLU A O 1
ATOM 1616 N N . ASN A 1 206 ? -9.517 5.970 -7.720 1.00 83.19 206 ASN A N 1
ATOM 1617 C CA . ASN A 1 206 ? -9.197 5.698 -9.107 1.00 83.19 206 ASN A CA 1
ATOM 1618 C C . ASN A 1 206 ? -10.425 5.943 -9.982 1.00 83.19 206 ASN A C 1
ATOM 1620 O O . ASN A 1 206 ? -11.567 5.922 -9.520 1.00 83.19 206 ASN A O 1
ATOM 1624 N N . GLN A 1 207 ? -10.180 6.145 -11.274 1.00 79.94 207 GLN A N 1
ATOM 1625 C CA . GLN A 1 207 ? -11.212 6.509 -12.249 1.00 79.94 207 GLN A CA 1
ATOM 1626 C C . GLN A 1 207 ? -12.370 5.500 -12.346 1.00 79.94 207 GLN A C 1
ATOM 1628 O O . GLN A 1 207 ? -13.475 5.878 -12.718 1.00 79.94 207 GLN A O 1
ATOM 1633 N N . PHE A 1 208 ? -12.130 4.226 -12.016 1.00 81.94 208 PHE A N 1
ATOM 1634 C CA . PHE A 1 208 ? -13.142 3.173 -12.107 1.00 81.94 208 PHE A CA 1
ATOM 1635 C C . PHE A 1 208 ? -13.782 2.838 -10.773 1.00 81.94 208 PHE A C 1
ATOM 1637 O O . PHE A 1 208 ? -14.683 2.002 -10.745 1.00 81.94 208 PHE A O 1
ATOM 1644 N N . LYS A 1 209 ? -13.349 3.484 -9.682 1.00 82.62 209 LYS A N 1
ATOM 1645 C CA . LYS A 1 209 ? -13.905 3.270 -8.350 1.00 82.62 209 LYS A CA 1
ATOM 1646 C C . LYS A 1 209 ? -13.869 1.791 -7.919 1.00 82.62 209 LYS A C 1
ATOM 1648 O O . LYS A 1 209 ? -14.783 1.337 -7.234 1.00 82.62 209 LYS A O 1
ATOM 1653 N N . ARG A 1 210 ? -12.846 1.048 -8.360 1.00 86.50 210 ARG A N 1
ATOM 1654 C CA . ARG A 1 210 ? -12.646 -0.375 -8.038 1.00 86.50 210 ARG A CA 1
ATOM 1655 C C . ARG A 1 210 ? -11.503 -0.556 -7.043 1.00 86.50 210 ARG A C 1
ATOM 1657 O O . ARG A 1 210 ? -10.574 0.250 -7.075 1.00 86.50 210 ARG A O 1
ATOM 1664 N N . PRO A 1 211 ? -11.509 -1.622 -6.232 1.00 89.56 211 PRO A N 1
ATOM 1665 C CA . PRO A 1 211 ? -10.370 -1.961 -5.394 1.00 89.56 211 PRO A CA 1
ATOM 1666 C C . PRO A 1 211 ? -9.088 -2.127 -6.216 1.00 89.56 211 PRO A C 1
ATOM 1668 O O . PRO A 1 211 ? -9.119 -2.544 -7.379 1.00 89.56 211 PRO A O 1
ATOM 1671 N N . MET A 1 212 ? -7.964 -1.790 -5.592 1.00 94.50 212 MET A N 1
ATOM 1672 C CA . MET A 1 212 ? -6.638 -2.118 -6.095 1.00 94.50 212 MET A CA 1
ATOM 1673 C C . MET A 1 212 ? -6.067 -3.255 -5.258 1.00 94.50 212 MET A C 1
ATOM 1675 O O . MET A 1 212 ? -5.928 -3.105 -4.048 1.00 94.50 212 MET A O 1
ATOM 1679 N N . GLU A 1 213 ? -5.760 -4.385 -5.884 1.00 95.56 213 GLU A N 1
ATOM 1680 C CA . GLU A 1 213 ? -5.265 -5.575 -5.195 1.00 95.56 213 GLU A CA 1
ATOM 1681 C C . GLU A 1 213 ? -4.254 -6.338 -6.052 1.00 95.56 213 GLU A C 1
ATOM 1683 O O . GLU A 1 213 ? -4.519 -6.662 -7.216 1.00 95.56 213 GLU A O 1
ATOM 1688 N N . PHE A 1 214 ? -3.085 -6.594 -5.466 1.00 96.94 214 PHE A N 1
ATOM 1689 C CA . PHE A 1 214 ? -2.044 -7.417 -6.071 1.00 96.94 214 PHE A CA 1
ATOM 1690 C C . PHE A 1 214 ? -2.488 -8.877 -6.189 1.00 96.94 214 PHE A C 1
ATOM 1692 O O . PHE A 1 214 ? -3.245 -9.379 -5.359 1.00 96.94 214 PHE A O 1
ATOM 1699 N N . ASP A 1 215 ? -2.006 -9.573 -7.215 1.00 96.25 215 ASP A N 1
ATOM 1700 C CA . ASP A 1 215 ? -2.209 -11.016 -7.301 1.00 96.25 215 ASP A CA 1
ATOM 1701 C C . ASP A 1 215 ? -1.383 -11.785 -6.257 1.00 96.25 215 ASP A C 1
ATOM 1703 O O . ASP A 1 215 ? -0.511 -11.245 -5.572 1.00 96.25 215 ASP A O 1
ATOM 1707 N N . ALA A 1 216 ? -1.678 -13.078 -6.119 1.00 95.81 216 ALA A N 1
ATOM 1708 C CA . ALA A 1 216 ? -1.070 -13.914 -5.090 1.00 95.81 216 ALA A CA 1
ATOM 1709 C C . ALA A 1 216 ? 0.461 -14.017 -5.217 1.00 95.81 216 ALA A C 1
ATOM 1711 O O . ALA A 1 216 ? 1.147 -13.997 -4.197 1.00 95.81 216 ALA A O 1
ATOM 1712 N N . GLU A 1 217 ? 0.995 -14.098 -6.440 1.00 95.62 217 GLU A N 1
ATOM 1713 C CA . GLU A 1 217 ? 2.441 -14.202 -6.686 1.00 95.62 217 GLU A CA 1
ATOM 1714 C C . GLU A 1 217 ? 3.163 -12.912 -6.272 1.00 95.62 217 GLU A C 1
ATOM 1716 O O . GLU A 1 217 ? 4.194 -12.934 -5.592 1.00 95.62 217 GLU A O 1
ATOM 1721 N N . SER A 1 218 ? 2.579 -11.766 -6.615 1.00 96.25 218 SER A N 1
ATOM 1722 C CA . SER A 1 218 ? 3.096 -10.456 -6.233 1.00 96.25 218 SER A CA 1
ATOM 1723 C C . SER A 1 218 ? 3.046 -10.246 -4.726 1.00 96.25 218 SER A C 1
ATOM 1725 O O . SER A 1 218 ? 4.016 -9.756 -4.146 1.00 96.25 218 SER A O 1
ATOM 1727 N N . VAL A 1 219 ? 1.952 -10.655 -4.077 1.00 96.38 219 VAL A N 1
ATOM 1728 C CA . VAL A 1 219 ? 1.822 -10.617 -2.615 1.00 96.38 219 VAL A CA 1
ATOM 1729 C C . VAL A 1 219 ? 2.878 -11.487 -1.946 1.00 96.38 219 VAL A C 1
ATOM 1731 O O . VAL A 1 219 ? 3.571 -11.007 -1.049 1.00 96.38 219 VAL A O 1
ATOM 1734 N N . GLU A 1 220 ? 3.049 -12.733 -2.391 1.00 94.25 220 GLU A N 1
ATOM 1735 C CA . GLU A 1 220 ? 4.070 -13.635 -1.851 1.00 94.25 220 GLU A CA 1
ATOM 1736 C C . GLU A 1 220 ? 5.460 -13.007 -1.948 1.00 94.25 220 GLU A C 1
ATOM 1738 O O . GLU A 1 220 ? 6.231 -13.031 -0.988 1.00 94.25 220 GLU A O 1
ATOM 1743 N N . ARG A 1 221 ? 5.770 -12.379 -3.082 1.00 93.69 221 ARG A N 1
ATOM 1744 C CA . ARG A 1 221 ? 7.055 -11.721 -3.290 1.00 93.69 221 ARG A CA 1
ATOM 1745 C C . ARG A 1 221 ? 7.261 -10.503 -2.391 1.00 93.69 221 ARG A C 1
ATOM 1747 O O . ARG A 1 221 ? 8.354 -10.354 -1.842 1.00 93.69 221 ARG A O 1
ATOM 1754 N N . ILE A 1 222 ? 6.247 -9.647 -2.240 1.00 94.75 222 ILE A N 1
ATOM 1755 C CA . ILE A 1 222 ? 6.295 -8.498 -1.321 1.00 94.75 222 ILE A CA 1
ATOM 1756 C C . ILE A 1 222 ? 6.566 -9.001 0.096 1.00 94.75 222 ILE A C 1
ATOM 1758 O O . ILE A 1 222 ? 7.502 -8.533 0.741 1.00 94.75 222 ILE A O 1
ATOM 1762 N N . VAL A 1 223 ? 5.790 -9.987 0.552 1.00 93.12 223 VAL A N 1
ATOM 1763 C CA . VAL A 1 223 ? 5.898 -10.536 1.906 1.00 93.12 223 VAL A CA 1
ATOM 1764 C C . VAL A 1 223 ? 7.247 -11.219 2.124 1.00 93.12 223 VAL A C 1
ATOM 1766 O O . VAL A 1 223 ? 7.887 -10.975 3.140 1.00 93.12 223 VAL A O 1
ATOM 1769 N N . LYS A 1 224 ? 7.733 -12.012 1.165 1.00 91.12 224 LYS A N 1
ATOM 1770 C CA . LYS A 1 224 ? 9.034 -12.692 1.253 1.00 91.12 224 LYS A CA 1
ATOM 1771 C C . LYS A 1 224 ? 10.195 -11.709 1.414 1.00 91.12 224 LYS A C 1
ATOM 1773 O O . LYS A 1 224 ? 11.096 -11.948 2.217 1.00 91.12 224 LYS A O 1
ATOM 1778 N N . GLU A 1 225 ? 10.191 -10.620 0.647 1.00 90.44 225 GLU A N 1
ATOM 1779 C CA . GLU A 1 225 ? 11.208 -9.564 0.762 1.00 90.44 225 GLU A CA 1
ATOM 1780 C C . GLU A 1 225 ? 11.033 -8.739 2.049 1.00 90.44 225 GLU A C 1
ATOM 1782 O O . GLU A 1 225 ? 12.024 -8.246 2.582 1.00 90.44 225 GLU A O 1
ATOM 1787 N N . TRP A 1 226 ? 9.802 -8.620 2.561 1.00 87.88 226 TRP A N 1
ATOM 1788 C CA . TRP A 1 226 ? 9.476 -7.919 3.807 1.00 87.88 226 TRP A CA 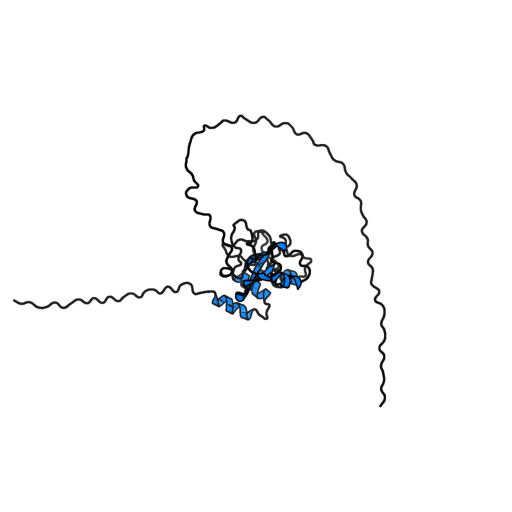1
ATOM 1789 C C . TRP A 1 226 ? 9.910 -8.688 5.064 1.00 87.88 226 TRP A C 1
ATOM 1791 O O . TRP A 1 226 ? 10.592 -8.129 5.921 1.00 87.88 226 TRP A O 1
ATOM 1801 N N . THR A 1 227 ? 9.584 -9.979 5.177 1.00 84.56 227 THR A N 1
ATOM 1802 C CA . THR A 1 227 ? 9.930 -10.802 6.352 1.00 84.56 227 THR A CA 1
ATOM 1803 C C . THR A 1 227 ? 11.420 -11.152 6.421 1.00 84.56 227 THR A C 1
ATOM 1805 O O . THR A 1 227 ? 11.915 -11.630 7.445 1.00 84.56 227 THR A O 1
ATOM 1808 N N . GLY A 1 228 ? 12.145 -10.968 5.314 1.00 74.69 228 GLY A N 1
ATOM 1809 C CA . GLY A 1 228 ? 13.511 -11.446 5.151 1.00 74.69 228 GLY A CA 1
ATOM 1810 C C . GLY A 1 228 ? 13.618 -12.983 5.177 1.00 74.69 228 GLY A C 1
ATOM 1811 O O . GLY A 1 228 ? 12.628 -13.700 5.361 1.00 74.69 228 GLY A O 1
ATOM 1812 N N . PRO A 1 229 ? 14.836 -13.528 5.000 1.00 59.81 229 PRO A N 1
ATOM 1813 C CA . PRO A 1 229 ? 15.058 -14.974 4.930 1.00 59.81 229 PRO A CA 1
ATOM 1814 C C . PRO A 1 229 ? 14.783 -15.711 6.252 1.00 59.81 229 PRO A C 1
ATOM 1816 O O . PRO A 1 229 ? 14.530 -16.910 6.227 1.00 59.81 229 PRO A O 1
ATOM 1819 N N . ALA A 1 230 ? 14.790 -15.016 7.395 1.00 54.66 230 ALA A N 1
ATOM 1820 C CA . ALA A 1 230 ? 14.611 -15.636 8.709 1.00 54.66 230 ALA A CA 1
ATOM 1821 C C . ALA A 1 230 ? 13.146 -15.981 9.054 1.00 54.66 230 ALA A C 1
ATOM 1823 O O . ALA A 1 230 ? 12.920 -16.792 9.947 1.00 54.66 230 ALA A O 1
ATOM 1824 N N . GLN A 1 231 ? 12.153 -15.394 8.369 1.00 51.12 231 GLN A N 1
ATOM 1825 C CA . GLN A 1 231 ? 10.729 -15.555 8.721 1.00 51.12 231 GLN A CA 1
ATOM 1826 C C . GLN A 1 231 ? 9.814 -16.010 7.567 1.00 51.12 231 GLN A C 1
ATOM 1828 O O . GLN A 1 231 ? 8.658 -16.361 7.808 1.00 51.12 231 GLN A O 1
ATOM 1833 N N . ALA A 1 232 ? 10.321 -16.116 6.332 1.00 49.41 232 ALA A N 1
ATOM 1834 C CA . ALA A 1 232 ? 9.531 -16.524 5.162 1.00 49.41 232 ALA A CA 1
ATOM 1835 C C . ALA A 1 232 ? 8.876 -17.925 5.283 1.00 49.41 232 ALA A C 1
ATOM 1837 O O . ALA A 1 232 ? 7.894 -18.212 4.601 1.00 49.41 232 ALA A O 1
ATOM 1838 N N . PHE A 1 233 ? 9.376 -18.792 6.171 1.00 44.72 233 PHE A N 1
ATOM 1839 C CA . PHE A 1 233 ? 8.894 -20.170 6.338 1.00 44.72 233 PHE A CA 1
ATOM 1840 C C . PHE A 1 233 ? 7.529 -20.280 7.050 1.00 44.72 233 PHE A C 1
ATOM 1842 O O . PHE A 1 233 ? 6.821 -21.270 6.877 1.00 44.72 233 PHE A O 1
ATOM 1849 N N . GLN A 1 234 ? 7.122 -19.274 7.836 1.00 51.81 234 GLN A N 1
ATOM 1850 C CA . GLN A 1 234 ? 5.831 -19.299 8.544 1.00 51.81 234 GLN A CA 1
ATOM 1851 C C . GLN A 1 234 ? 4.661 -18.777 7.694 1.00 51.81 234 GLN A C 1
ATOM 1853 O O . GLN A 1 234 ? 3.512 -19.159 7.932 1.00 51.81 234 GLN A O 1
ATOM 1858 N N . TRP A 1 235 ? 4.925 -17.941 6.685 1.00 46.16 235 TRP A N 1
ATOM 1859 C CA . TRP A 1 235 ? 3.872 -17.302 5.889 1.00 46.16 235 TRP A CA 1
ATOM 1860 C C . TRP A 1 235 ? 3.162 -18.261 4.928 1.00 46.16 235 TRP A C 1
ATOM 1862 O O . TRP A 1 235 ? 1.931 -18.276 4.850 1.00 46.16 235 TRP A O 1
ATOM 1872 N N . SER A 1 236 ? 3.918 -19.124 4.246 1.00 53.38 236 SER A N 1
ATOM 1873 C CA . SER A 1 236 ? 3.382 -20.123 3.308 1.00 53.38 236 SER A CA 1
ATOM 1874 C C . SER A 1 236 ? 2.384 -21.084 3.971 1.00 53.38 236 SER A C 1
ATOM 1876 O O . SER A 1 236 ? 1.437 -21.538 3.329 1.00 53.38 236 SER A O 1
ATOM 1878 N N . SER A 1 237 ? 2.511 -21.305 5.284 1.00 50.62 237 SER A N 1
ATOM 1879 C CA . SER A 1 237 ? 1.563 -22.108 6.068 1.00 50.62 237 SER A CA 1
ATOM 1880 C C . SER A 1 237 ? 0.220 -21.402 6.316 1.00 50.62 237 SER A C 1
ATOM 1882 O O . SER A 1 237 ? -0.806 -22.074 6.403 1.00 50.62 237 SER A O 1
ATOM 1884 N N . ARG A 1 238 ? 0.184 -20.060 6.389 1.00 51.28 238 ARG A N 1
ATOM 1885 C CA . ARG A 1 238 ? -1.057 -19.286 6.612 1.00 51.28 238 ARG A CA 1
ATOM 1886 C C . ARG A 1 238 ? -1.858 -19.065 5.330 1.00 51.28 238 ARG A C 1
ATOM 1888 O O . ARG A 1 238 ? -3.081 -19.170 5.358 1.00 51.28 238 ARG A O 1
ATOM 1895 N N . VAL A 1 239 ? -1.190 -18.814 4.202 1.00 53.66 239 VAL A N 1
ATOM 1896 C CA . VAL A 1 239 ? -1.868 -18.600 2.906 1.00 53.66 239 VAL A CA 1
ATOM 1897 C C . VAL A 1 239 ? -2.543 -19.884 2.407 1.00 53.66 239 VAL A C 1
ATOM 1899 O O . VAL A 1 239 ? -3.635 -19.830 1.840 1.00 53.66 239 VAL A O 1
ATOM 1902 N N . SER A 1 240 ? -1.949 -21.051 2.683 1.00 50.81 240 SER A N 1
ATOM 1903 C CA . SER A 1 240 ? -2.507 -22.350 2.281 1.00 50.81 240 SER A CA 1
ATOM 1904 C C . SER A 1 240 ? -3.835 -22.688 2.984 1.00 50.81 240 SER A C 1
ATOM 1906 O O . SER A 1 240 ? -4.697 -23.335 2.397 1.00 50.81 240 SER A O 1
ATOM 1908 N N . MET A 1 241 ? -4.070 -22.179 4.201 1.00 44.88 241 MET A N 1
ATOM 1909 C CA . MET A 1 241 ? -5.315 -22.442 4.944 1.00 44.88 241 MET A CA 1
ATOM 1910 C C . MET A 1 241 ? -6.504 -21.563 4.513 1.00 44.88 241 MET A C 1
ATOM 1912 O O . MET A 1 241 ? -7.642 -21.869 4.858 1.00 44.88 241 MET A O 1
ATOM 1916 N N . GLY A 1 242 ? -6.270 -20.498 3.735 1.00 45.28 242 GLY A N 1
ATOM 1917 C CA . GLY A 1 242 ? -7.319 -19.597 3.235 1.00 45.28 242 GLY A CA 1
ATOM 1918 C C . GLY A 1 242 ? -7.971 -20.035 1.918 1.00 45.28 242 GLY A C 1
ATOM 1919 O O . GLY A 1 242 ? -9.014 -19.499 1.541 1.00 45.28 242 GLY A O 1
ATOM 1920 N N . ARG A 1 243 ? -7.408 -21.029 1.216 1.00 48.91 243 ARG A N 1
ATOM 1921 C CA . ARG A 1 243 ? -8.074 -21.684 0.078 1.00 48.91 243 ARG A CA 1
ATOM 1922 C C . ARG A 1 243 ? -9.058 -22.726 0.601 1.00 48.91 243 ARG A C 1
ATOM 1924 O O . ARG A 1 243 ? -8.862 -23.929 0.454 1.00 48.91 243 ARG A O 1
ATOM 1931 N N . GLY A 1 244 ? -10.132 -22.238 1.217 1.00 44.59 244 GLY A N 1
ATOM 1932 C CA . GLY A 1 244 ? -11.330 -23.029 1.450 1.00 44.59 244 GLY A CA 1
ATOM 1933 C C . GLY A 1 244 ? -11.756 -23.688 0.142 1.00 44.59 244 GLY A C 1
ATOM 1934 O O . GLY A 1 244 ? -12.030 -23.012 -0.848 1.00 44.59 244 GLY A O 1
ATOM 1935 N N . SER A 1 245 ? -11.732 -25.017 0.165 1.00 44.75 245 SER A N 1
ATOM 1936 C CA . SER A 1 245 ? -12.224 -25.938 -0.849 1.00 44.75 245 SER A CA 1
ATOM 1937 C C . SER A 1 245 ? -13.518 -25.427 -1.492 1.00 44.75 245 SER A C 1
ATOM 1939 O O . SER A 1 245 ? -14.606 -25.522 -0.924 1.00 44.75 245 SER A O 1
ATOM 1941 N N . LEU A 1 246 ? -13.400 -24.855 -2.690 1.00 50.44 246 LEU A N 1
ATOM 1942 C CA . LEU A 1 246 ? -14.537 -24.595 -3.558 1.00 50.44 246 LEU A CA 1
ATOM 1943 C C . LEU A 1 246 ? -14.916 -25.926 -4.222 1.00 50.44 246 LEU A C 1
ATOM 1945 O O . LEU A 1 246 ? -14.286 -26.354 -5.181 1.00 50.44 246 LEU A O 1
ATOM 1949 N N . HIS A 1 247 ? -15.997 -26.521 -3.718 1.00 44.16 247 HIS A N 1
ATOM 1950 C CA . HIS A 1 247 ? -16.884 -27.448 -4.426 1.00 44.16 247 HIS A CA 1
ATOM 1951 C C . HIS A 1 247 ? -16.313 -28.812 -4.855 1.00 44.16 247 HIS A C 1
ATOM 1953 O O . HIS A 1 247 ? -16.210 -29.112 -6.043 1.00 44.16 247 HIS A O 1
ATOM 1959 N N . SER A 1 248 ? -16.189 -29.735 -3.901 1.00 42.84 248 SER A N 1
ATOM 1960 C CA . SER A 1 248 ? -16.518 -31.139 -4.183 1.00 42.84 248 SER A CA 1
ATOM 1961 C C . SER A 1 248 ? -18.045 -31.269 -4.197 1.00 42.84 248 SER A C 1
ATOM 1963 O O . SER A 1 248 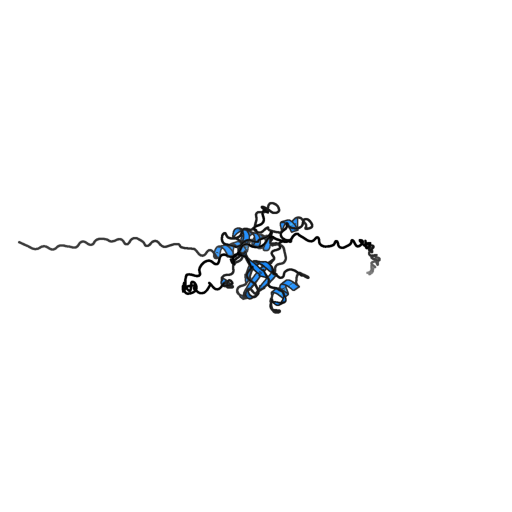? -18.660 -31.549 -3.171 1.00 42.84 248 SER A O 1
ATOM 1965 N N . ARG A 1 249 ? -18.688 -30.992 -5.341 1.00 42.81 249 ARG A N 1
ATOM 1966 C CA . ARG A 1 249 ? -20.090 -31.385 -5.547 1.00 42.81 249 ARG A CA 1
ATOM 1967 C C . ARG A 1 249 ? -20.146 -32.907 -5.523 1.00 42.81 249 ARG A C 1
ATOM 1969 O O . ARG A 1 249 ? -19.707 -33.559 -6.464 1.00 42.81 249 ARG A O 1
ATOM 1976 N N . SER A 1 250 ? -20.689 -33.451 -4.444 1.00 44.94 250 SER A N 1
ATOM 1977 C CA . SER A 1 250 ? -21.133 -34.833 -4.348 1.00 44.94 250 SER A CA 1
ATOM 1978 C C . SER A 1 250 ? -22.142 -35.081 -5.468 1.00 44.94 250 SER A C 1
ATOM 1980 O O . SER A 1 250 ? -23.234 -34.512 -5.481 1.00 44.94 250 SER A O 1
ATOM 1982 N N . THR A 1 251 ? -21.762 -35.897 -6.442 1.00 47.84 251 THR A N 1
ATOM 1983 C CA . THR A 1 251 ? -22.700 -36.504 -7.378 1.00 47.84 251 THR A CA 1
ATOM 1984 C C . THR A 1 251 ? -23.655 -37.401 -6.584 1.00 47.84 251 THR A C 1
ATOM 1986 O O . THR A 1 251 ? -23.189 -38.239 -5.809 1.00 47.84 251 THR A O 1
ATOM 1989 N N . PRO A 1 252 ? -24.983 -37.252 -6.721 1.00 51.34 252 PRO A N 1
ATOM 1990 C CA . PRO A 1 252 ? -25.907 -38.216 -6.149 1.00 51.34 252 PRO A CA 1
ATOM 1991 C C . PRO A 1 252 ? -25.763 -39.554 -6.885 1.00 51.34 252 PRO A C 1
ATOM 1993 O O . PRO A 1 252 ? -25.845 -39.619 -8.112 1.00 51.34 252 PRO A O 1
ATOM 1996 N N . SER A 1 253 ? -25.525 -40.615 -6.114 1.00 54.00 253 SER A N 1
ATOM 1997 C CA . SER A 1 253 ? -25.532 -42.002 -6.576 1.00 54.00 253 SER A CA 1
ATOM 1998 C C . SER A 1 253 ? -26.859 -42.346 -7.265 1.00 54.00 253 SER A C 1
ATOM 2000 O O . SER A 1 253 ? -27.919 -41.985 -6.745 1.00 54.00 253 SER A O 1
ATOM 2002 N N . PRO A 1 254 ? -26.846 -43.079 -8.391 1.00 54.19 254 PRO A N 1
ATOM 2003 C CA . PRO A 1 254 ? -28.075 -43.555 -9.003 1.00 54.19 254 PRO A CA 1
ATOM 2004 C C . PRO A 1 254 ? -28.729 -44.613 -8.106 1.00 54.19 254 PRO A C 1
ATOM 2006 O O . PRO A 1 254 ? -28.152 -45.657 -7.802 1.00 54.19 254 PRO A O 1
ATOM 2009 N N . HIS A 1 255 ? -29.955 -44.312 -7.681 1.00 51.47 255 HIS A N 1
ATOM 2010 C CA . HIS A 1 255 ? -30.849 -45.236 -6.999 1.00 51.47 255 HIS A CA 1
ATOM 2011 C C . HIS A 1 255 ? -31.129 -46.447 -7.899 1.00 51.47 255 HIS A C 1
ATOM 2013 O O . HIS A 1 255 ? -31.707 -46.333 -8.980 1.00 51.47 255 HIS A O 1
ATOM 2019 N N . ASN A 1 256 ? -30.716 -47.614 -7.416 1.00 46.28 256 ASN A N 1
ATOM 2020 C CA . ASN A 1 256 ? -30.976 -48.915 -8.005 1.00 46.28 256 ASN A CA 1
ATOM 2021 C C . ASN A 1 256 ? -32.476 -49.235 -7.862 1.00 46.28 256 ASN A C 1
ATOM 2023 O O . ASN A 1 256 ? -32.953 -49.518 -6.764 1.00 46.28 256 ASN A O 1
ATOM 2027 N N . SER A 1 257 ? -33.233 -49.133 -8.955 1.00 48.28 257 SER A N 1
ATOM 2028 C CA . SER A 1 257 ? -34.648 -49.514 -9.002 1.00 48.28 257 SER A CA 1
ATOM 2029 C C . SER A 1 257 ? -34.748 -50.978 -9.426 1.00 48.28 257 SER A C 1
ATOM 2031 O O . SER A 1 257 ? -34.773 -51.281 -10.616 1.00 48.28 257 SER A O 1
ATOM 2033 N N . GLN A 1 258 ? -34.778 -51.899 -8.459 1.00 51.38 258 GLN A N 1
ATOM 2034 C CA . GLN A 1 258 ? -35.175 -53.279 -8.732 1.00 51.38 258 GLN A CA 1
ATOM 2035 C C . GLN A 1 258 ? -36.697 -53.353 -8.863 1.00 51.38 258 GLN A C 1
ATOM 2037 O O . GLN A 1 258 ? -37.445 -53.074 -7.927 1.00 51.38 258 GLN A O 1
ATOM 2042 N N . ALA A 1 259 ? -37.134 -53.728 -10.062 1.00 49.19 259 ALA A N 1
ATOM 2043 C CA . ALA A 1 259 ? -38.509 -54.040 -10.389 1.00 49.19 259 ALA A CA 1
ATOM 2044 C C . ALA A 1 259 ? -38.949 -55.312 -9.651 1.00 49.19 259 ALA A C 1
ATOM 2046 O O . ALA A 1 259 ? -38.488 -56.413 -9.946 1.00 49.19 259 ALA A O 1
ATOM 2047 N N . ASN A 1 260 ? -39.870 -55.148 -8.708 1.00 50.22 260 ASN A N 1
ATOM 2048 C CA . ASN A 1 260 ? -40.634 -56.235 -8.118 1.00 50.22 260 ASN A CA 1
ATOM 2049 C C . ASN A 1 260 ? -41.879 -56.441 -8.997 1.00 50.22 260 ASN A C 1
ATOM 2051 O O . ASN A 1 260 ? -42.819 -55.649 -8.933 1.00 50.22 260 ASN A O 1
ATOM 2055 N N . THR A 1 261 ? -41.862 -57.440 -9.884 1.00 56.66 261 THR A N 1
ATOM 2056 C CA . THR A 1 261 ? -43.058 -57.848 -10.641 1.00 56.66 261 THR A CA 1
ATOM 2057 C C . THR A 1 261 ? -43.676 -59.060 -9.965 1.00 56.66 261 THR A C 1
ATOM 2059 O O . THR A 1 261 ? -43.052 -60.102 -9.788 1.00 56.66 261 THR A O 1
ATOM 2062 N N . GLY A 1 262 ? -44.901 -58.835 -9.501 1.00 52.94 262 GLY A N 1
ATOM 2063 C CA . GLY A 1 262 ? -45.623 -59.693 -8.587 1.00 52.94 262 GLY A CA 1
ATOM 2064 C C . GLY A 1 262 ? -46.140 -60.994 -9.187 1.00 52.94 262 GLY A C 1
ATOM 2065 O O . GLY A 1 262 ? -46.429 -61.126 -10.376 1.00 52.94 262 GLY A O 1
ATOM 2066 N N . HIS A 1 263 ? -46.314 -61.925 -8.255 1.00 46.69 263 HIS A N 1
ATOM 2067 C CA . HIS A 1 263 ? -47.119 -63.129 -8.334 1.00 46.69 263 HIS A CA 1
ATOM 2068 C C . HIS A 1 263 ? -48.480 -62.901 -9.004 1.00 46.69 263 HIS A C 1
ATOM 2070 O O . HIS A 1 263 ? -49.248 -62.026 -8.600 1.00 46.69 263 HIS A O 1
ATOM 2076 N N . ARG A 1 264 ? -48.820 -63.771 -9.960 1.00 57.34 264 ARG A N 1
ATOM 2077 C CA . ARG A 1 264 ? -50.184 -63.939 -10.467 1.00 57.34 264 ARG A CA 1
ATOM 2078 C C . ARG A 1 264 ? -50.700 -65.314 -10.047 1.00 57.34 264 ARG A C 1
ATOM 2080 O O . ARG A 1 264 ? -50.066 -66.330 -10.320 1.00 57.34 264 ARG A O 1
ATOM 2087 N N . TRP A 1 265 ? -51.829 -65.299 -9.348 1.00 55.09 265 TRP A N 1
ATOM 2088 C CA . TRP A 1 265 ? -52.566 -66.464 -8.876 1.00 55.09 265 TRP A CA 1
ATOM 2089 C C . TRP A 1 265 ? -53.403 -67.117 -9.982 1.00 55.09 265 TRP A C 1
ATOM 2091 O O . TRP A 1 265 ? -53.793 -66.485 -10.964 1.00 55.09 265 TRP A O 1
ATOM 2101 N N . ILE A 1 266 ? -53.660 -68.400 -9.740 1.00 56.53 266 ILE A N 1
ATOM 2102 C CA . ILE A 1 266 ? -54.488 -69.370 -10.456 1.00 56.53 266 ILE A CA 1
ATOM 2103 C C . ILE A 1 266 ? -55.978 -68.993 -10.368 1.00 56.53 266 ILE A C 1
ATOM 2105 O O . ILE A 1 266 ? -56.442 -68.578 -9.308 1.00 56.53 266 ILE A O 1
ATOM 2109 N N . ALA A 1 267 ? -56.739 -69.241 -11.439 1.00 51.16 267 ALA A N 1
ATOM 2110 C CA . ALA A 1 267 ? -58.171 -69.538 -11.362 1.00 51.16 267 ALA A CA 1
ATOM 2111 C C . ALA A 1 267 ? -58.561 -70.559 -12.446 1.00 51.16 267 ALA A C 1
ATOM 2113 O O . ALA A 1 267 ? -58.010 -70.558 -13.544 1.00 51.16 267 ALA A O 1
ATOM 2114 N N . ALA A 1 268 ? -59.473 -71.445 -12.058 1.00 50.28 268 ALA A N 1
ATOM 2115 C CA . ALA A 1 268 ? -59.859 -72.700 -12.687 1.00 50.28 268 ALA A CA 1
ATOM 2116 C C . ALA A 1 268 ? -60.757 -72.574 -13.930 1.00 50.28 268 ALA A C 1
ATOM 2118 O O . ALA A 1 268 ? -61.503 -71.604 -14.068 1.00 50.28 268 ALA A O 1
ATOM 2119 N N . SER A 1 269 ? -60.763 -73.629 -14.751 1.00 57.94 269 SER A N 1
ATOM 2120 C CA . SER A 1 269 ? -61.947 -74.377 -15.221 1.00 57.94 269 SER A CA 1
ATOM 2121 C C . SER A 1 269 ? -61.491 -75.722 -15.779 1.00 57.94 269 SER A C 1
ATOM 2123 O O . SER A 1 269 ? -60.450 -75.725 -16.473 1.00 57.94 269 SER A O 1
#

Radius of gyration: 34.92 Å; chains: 1; bounding box: 117×120×86 Å